Protein AF-A0A8D8FHX6-F1 (afdb_monomer)

Sequence (271 aa):
ILYNNKNNDLIFSTTTKMAMYTNKLVRCSRLGPNFGTVVRGFSADSSRKWFLHPSVKYLCLIGGSVVALAYAKHRHQPRVYALQLRKDEVADKAIKLTARERRFIKFASVEFDGQIYMTPQDFLESVVEQEPRPRLKRKTLSPEEVQKLKDVTPQLKHGSSQLFRSLRDKGIISYTEYLFLLSVLTKPHSGFRIAFNMFDTDGNSRVDKDEFLVIRQLLGGSLKDRDLDEATRKALLRLVSTTAQAKFLLRGYRPEKTPPKSLKAVKEDLK

Organism: Culex pipiens (NCBI:txid7175)

Mean predicted aligned erro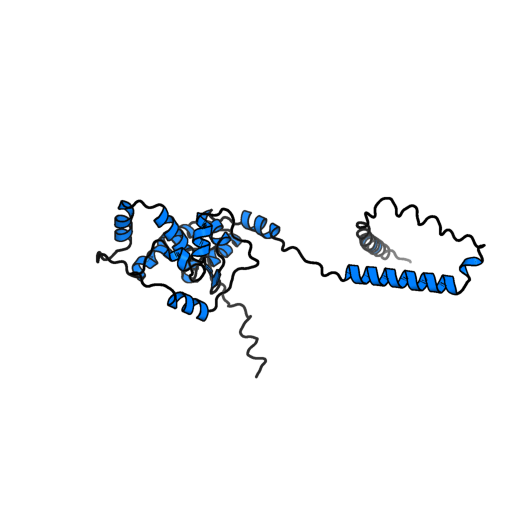r: 17.92 Å

Structure (mmCIF, N/CA/C/O backbone):
data_AF-A0A8D8FHX6-F1
#
_entry.id   AF-A0A8D8FHX6-F1
#
loop_
_atom_site.group_PDB
_atom_site.id
_atom_site.type_symbol
_atom_site.label_atom_id
_atom_site.label_alt_id
_atom_site.label_comp_id
_atom_site.label_asym_id
_atom_site.label_entity_id
_atom_site.label_seq_id
_atom_site.pdbx_PDB_ins_code
_atom_site.Cartn_x
_atom_site.Cartn_y
_atom_site.Cartn_z
_atom_site.occupancy
_atom_site.B_iso_or_equiv
_atom_site.auth_seq_id
_atom_site.auth_comp_id
_atom_site.auth_asym_id
_atom_site.auth_atom_id
_atom_site.pdbx_PDB_model_num
ATOM 1 N N . ILE A 1 1 ? 11.480 12.491 87.287 1.00 31.97 1 ILE A N 1
ATOM 2 C CA . ILE A 1 1 ? 11.080 13.914 87.215 1.00 31.97 1 ILE A CA 1
ATOM 3 C C . ILE A 1 1 ? 11.350 14.366 85.788 1.00 31.97 1 ILE A C 1
ATOM 5 O O . ILE A 1 1 ? 12.513 14.380 85.433 1.00 31.97 1 ILE A O 1
ATOM 9 N N . LEU A 1 2 ? 10.270 14.609 85.024 1.00 31.39 2 LEU A N 1
ATOM 10 C CA . LEU A 1 2 ? 10.105 15.624 83.961 1.00 31.39 2 LEU A CA 1
ATOM 11 C C . LEU A 1 2 ? 11.126 15.650 82.789 1.00 31.39 2 LEU A C 1
ATOM 13 O O . LEU A 1 2 ? 12.317 15.563 83.009 1.00 31.39 2 LEU A O 1
ATOM 17 N N . TYR A 1 3 ? 10.816 15.877 81.512 1.00 28.86 3 TYR A N 1
ATOM 18 C CA . TYR A 1 3 ? 9.607 16.081 80.706 1.00 28.86 3 TYR A CA 1
ATOM 19 C C . TYR A 1 3 ? 10.085 16.118 79.228 1.00 28.86 3 TYR A C 1
ATOM 21 O O . TYR A 1 3 ? 11.220 16.503 78.972 1.00 28.86 3 TYR A O 1
ATOM 29 N N . ASN A 1 4 ? 9.209 15.760 78.282 1.00 35.97 4 ASN A N 1
ATOM 30 C CA . ASN A 1 4 ? 9.099 16.236 76.886 1.00 35.97 4 ASN A CA 1
ATOM 31 C C . ASN A 1 4 ? 10.328 16.728 76.089 1.00 35.97 4 ASN A C 1
ATOM 33 O O . ASN A 1 4 ? 10.841 17.803 76.374 1.00 35.97 4 ASN A O 1
ATOM 37 N N . ASN A 1 5 ? 10.560 16.125 74.907 1.00 42.53 5 ASN A N 1
ATOM 38 C CA . ASN A 1 5 ? 10.563 16.876 73.633 1.00 42.53 5 ASN A CA 1
ATOM 39 C C . ASN A 1 5 ? 10.471 15.945 72.396 1.00 42.53 5 ASN A C 1
ATOM 41 O O . ASN A 1 5 ? 11.484 15.468 71.894 1.00 42.53 5 ASN A O 1
ATOM 45 N N . LYS A 1 6 ? 9.259 15.651 71.901 1.00 47.25 6 LYS A N 1
ATOM 46 C CA . LYS A 1 6 ? 9.044 14.941 70.614 1.00 47.25 6 LYS A CA 1
ATOM 47 C C . LYS A 1 6 ? 7.958 15.566 69.722 1.00 47.25 6 LYS A C 1
ATOM 49 O O . LYS A 1 6 ? 7.553 14.959 68.739 1.00 47.25 6 LYS A O 1
ATOM 54 N N . ASN A 1 7 ? 7.525 16.793 70.023 1.00 45.94 7 ASN A N 1
ATOM 55 C CA . ASN A 1 7 ? 6.456 17.477 69.280 1.00 45.94 7 ASN A CA 1
ATOM 56 C C . ASN A 1 7 ? 6.934 18.644 68.395 1.00 45.94 7 ASN A C 1
ATOM 58 O O . ASN A 1 7 ? 6.106 19.274 67.744 1.00 45.94 7 ASN A O 1
ATOM 62 N N . ASN A 1 8 ? 8.243 18.911 68.305 1.00 47.75 8 ASN A N 1
ATOM 63 C CA . ASN A 1 8 ? 8.757 20.037 67.511 1.00 47.75 8 ASN A CA 1
ATOM 64 C C . ASN A 1 8 ? 9.119 19.694 66.055 1.00 47.75 8 ASN A C 1
ATOM 66 O O . ASN A 1 8 ? 9.209 20.604 65.236 1.00 47.75 8 ASN A O 1
ATOM 70 N N . ASP A 1 9 ? 9.209 18.415 65.681 1.00 46.31 9 ASP A N 1
ATOM 71 C CA . ASP A 1 9 ? 9.574 18.035 64.304 1.00 46.31 9 ASP A CA 1
ATOM 72 C C . ASP A 1 9 ? 8.367 17.879 63.362 1.00 46.31 9 ASP A C 1
ATOM 74 O O . ASP A 1 9 ? 8.524 17.811 62.142 1.00 46.31 9 ASP A O 1
ATOM 78 N N . LEU A 1 10 ? 7.136 17.887 63.893 1.00 47.66 10 LEU A N 1
ATOM 79 C CA . LEU A 1 10 ? 5.917 17.763 63.083 1.00 47.66 10 LEU A CA 1
ATOM 80 C C . LEU A 1 10 ? 5.320 19.110 62.637 1.00 47.66 10 LEU A C 1
ATOM 82 O O . LEU A 1 10 ? 4.464 19.135 61.754 1.00 47.66 10 LEU A O 1
ATOM 86 N N . ILE A 1 11 ? 5.782 20.231 63.204 1.00 47.22 11 ILE A N 1
ATOM 87 C CA . ILE A 1 11 ? 5.264 21.578 62.896 1.00 47.22 11 ILE A CA 1
ATOM 88 C C . ILE A 1 11 ? 6.106 22.282 61.814 1.00 47.22 11 ILE A C 1
ATOM 90 O O . ILE A 1 11 ? 5.621 23.207 61.172 1.00 47.22 11 ILE A O 1
ATOM 94 N N . PHE A 1 12 ? 7.326 21.813 61.519 1.00 42.94 12 PHE A N 1
ATOM 95 C CA . PHE A 1 12 ? 8.192 22.446 60.512 1.00 42.94 12 PHE A CA 1
ATOM 96 C C . PHE A 1 12 ? 8.018 21.896 59.078 1.00 42.94 12 PHE A C 1
ATOM 98 O O . PHE A 1 12 ? 8.444 22.529 58.118 1.00 42.94 12 PHE A O 1
ATOM 105 N N . SER A 1 13 ? 7.360 20.743 58.896 1.00 45.38 13 SER A N 1
ATOM 106 C CA . SER A 1 13 ? 7.214 20.071 57.584 1.00 45.38 13 SER A CA 1
ATOM 107 C C . SER A 1 13 ? 5.917 20.428 56.833 1.00 45.38 13 SER A C 1
ATOM 109 O O . SER A 1 13 ? 5.855 20.382 55.599 1.00 45.38 13 SER A O 1
ATOM 111 N N . THR A 1 14 ? 4.863 20.834 57.545 1.00 42.69 14 THR A N 1
ATOM 112 C CA . THR A 1 14 ? 3.565 21.206 56.951 1.00 42.69 14 THR A CA 1
ATOM 113 C C . THR A 1 14 ? 3.539 22.649 56.438 1.00 42.69 14 THR A C 1
ATOM 115 O O . THR A 1 14 ? 2.893 22.932 55.426 1.00 42.69 14 THR A O 1
ATOM 118 N N . THR A 1 15 ? 4.316 23.550 57.038 1.00 44.47 15 THR A N 1
ATOM 119 C CA . THR A 1 15 ? 4.430 24.961 56.627 1.00 44.47 15 THR A CA 1
ATOM 120 C C . THR A 1 15 ? 5.213 25.140 55.326 1.00 44.47 15 THR A C 1
ATOM 122 O O . THR A 1 15 ? 4.902 26.039 54.545 1.00 44.47 15 THR A O 1
ATOM 125 N N . THR A 1 16 ? 6.161 24.251 55.008 1.00 46.12 16 THR A N 1
ATOM 126 C CA . THR A 1 16 ? 6.925 24.329 53.747 1.00 46.12 16 THR A CA 1
ATOM 127 C C . THR A 1 16 ? 6.140 23.794 52.543 1.00 46.12 16 THR A C 1
ATOM 129 O O . THR A 1 16 ? 6.362 24.239 51.417 1.00 46.12 16 THR A O 1
ATOM 132 N N . LYS A 1 17 ? 5.169 22.889 52.750 1.00 44.09 17 LYS A N 1
ATOM 133 C CA . LYS A 1 17 ? 4.334 22.341 51.661 1.00 44.09 17 LYS A CA 1
ATOM 134 C C . LYS A 1 17 ? 3.143 23.226 51.283 1.00 44.09 17 LYS A C 1
ATOM 136 O O . LYS A 1 17 ? 2.713 23.176 50.133 1.00 44.09 17 LYS A O 1
ATOM 141 N N . MET A 1 18 ? 2.665 24.089 52.182 1.00 40.09 18 MET A N 1
ATOM 142 C CA . MET A 1 18 ? 1.620 25.076 51.857 1.00 40.09 18 MET A CA 1
ATOM 143 C C . MET A 1 18 ? 2.172 26.333 51.158 1.00 40.09 18 MET A C 1
ATOM 145 O O . MET A 1 18 ? 1.429 27.020 50.461 1.00 40.09 18 MET A O 1
ATOM 149 N N . ALA A 1 19 ? 3.480 26.604 51.258 1.00 41.47 19 ALA A N 1
ATOM 150 C CA . ALA A 1 19 ? 4.121 27.770 50.637 1.00 41.47 19 ALA A CA 1
ATOM 151 C C . ALA A 1 19 ? 4.570 27.563 49.170 1.00 41.47 19 ALA A C 1
ATOM 153 O O . ALA A 1 19 ? 4.917 28.531 48.495 1.00 41.47 19 ALA A O 1
ATOM 154 N N . MET A 1 20 ? 4.543 26.334 48.636 1.00 40.09 20 MET A N 1
ATOM 155 C CA . MET A 1 20 ? 4.926 26.063 47.236 1.00 40.09 20 MET A CA 1
ATOM 156 C C . MET A 1 20 ? 3.753 25.967 46.248 1.00 40.09 20 MET A C 1
ATOM 158 O O . MET A 1 20 ? 3.986 25.928 45.040 1.00 40.09 20 MET A O 1
ATOM 162 N N . TYR A 1 21 ? 2.501 26.001 46.715 1.00 38.06 21 TYR A N 1
ATOM 163 C CA . TYR A 1 21 ? 1.318 25.959 45.839 1.00 38.06 21 TYR A CA 1
ATOM 164 C C . TYR A 1 21 ? 0.698 27.326 45.514 1.00 38.06 21 TYR A C 1
ATOM 166 O O . TYR A 1 21 ? -0.295 27.387 44.793 1.00 38.06 21 TYR A O 1
ATOM 174 N N . THR A 1 22 ? 1.294 28.434 45.961 1.00 42.72 22 THR A N 1
ATOM 175 C CA . THR A 1 22 ? 0.751 29.785 45.719 1.00 42.72 22 THR A CA 1
ATOM 176 C C . THR A 1 22 ? 1.549 30.625 44.718 1.00 42.72 22 THR A C 1
ATOM 178 O O . THR A 1 22 ? 1.084 31.687 44.321 1.00 42.72 22 THR A O 1
ATOM 181 N N . ASN A 1 23 ? 2.677 30.137 44.187 1.00 41.97 23 ASN A N 1
ATOM 182 C CA . ASN A 1 23 ? 3.523 30.904 43.253 1.00 41.97 23 ASN A CA 1
ATOM 183 C C . ASN A 1 23 ? 3.448 30.472 41.777 1.00 41.97 23 ASN A C 1
ATOM 185 O O . ASN A 1 23 ? 4.365 30.720 40.995 1.00 41.97 23 ASN A O 1
ATOM 189 N N . LYS A 1 24 ? 2.332 29.866 41.347 1.00 39.84 24 LYS A N 1
ATOM 190 C CA . LYS A 1 24 ? 2.087 29.548 39.923 1.00 39.84 24 LYS A CA 1
ATOM 191 C C . LYS A 1 24 ? 0.779 30.118 39.370 1.00 39.84 24 LYS A C 1
ATOM 193 O O . LYS A 1 24 ? 0.220 29.580 38.420 1.00 39.84 24 LYS A O 1
ATOM 198 N N . LEU A 1 25 ? 0.320 31.233 39.937 1.00 39.94 25 LEU A N 1
ATOM 199 C CA . LEU A 1 25 ? -0.823 32.002 39.433 1.00 39.94 25 LEU A CA 1
ATOM 200 C C . LEU A 1 25 ? -0.524 33.500 39.260 1.00 39.94 25 LEU A C 1
ATOM 202 O O . LEU A 1 25 ? -1.426 34.324 39.288 1.00 39.94 25 LEU A O 1
ATOM 206 N N . VAL A 1 26 ? 0.733 33.861 38.987 1.00 40.69 26 VAL A N 1
ATOM 207 C CA . VAL A 1 26 ? 1.082 35.207 38.499 1.00 40.69 26 VAL A CA 1
ATOM 208 C C . VAL A 1 26 ? 1.931 35.085 37.239 1.00 40.69 26 VAL A C 1
ATOM 210 O O . VAL A 1 26 ? 3.119 35.386 37.200 1.00 40.69 26 VAL A O 1
ATOM 213 N N . ARG A 1 27 ? 1.322 34.564 36.173 1.00 44.19 27 ARG A N 1
ATOM 214 C CA . ARG A 1 27 ? 1.892 34.673 34.825 1.00 44.19 27 ARG A CA 1
ATOM 215 C C . ARG A 1 27 ? 0.811 34.578 33.757 1.00 44.19 27 ARG A C 1
ATOM 217 O O . ARG A 1 27 ? 0.799 33.647 32.967 1.00 44.19 27 ARG A O 1
ATOM 224 N N . CYS A 1 28 ? -0.110 35.538 33.752 1.00 36.34 28 CYS A N 1
ATOM 225 C CA . CYS A 1 28 ? -0.841 35.955 32.550 1.00 36.34 28 CYS A CA 1
ATOM 226 C C . CYS A 1 28 ? -1.625 37.239 32.832 1.00 36.34 28 CYS A C 1
ATOM 228 O O . CYS A 1 28 ? -2.812 37.208 33.123 1.00 36.34 28 CYS A O 1
ATOM 230 N N . SER A 1 29 ? -0.947 38.374 32.699 1.00 39.00 29 SER A N 1
ATOM 231 C CA . SER A 1 29 ? -1.569 39.618 32.248 1.00 39.00 29 SER A CA 1
ATOM 232 C C . SER A 1 29 ? -0.463 40.555 31.769 1.00 39.00 29 SER A C 1
ATOM 234 O O . SER A 1 29 ? -0.097 41.513 32.442 1.00 39.00 29 SER A O 1
ATOM 236 N N . ARG A 1 30 ? 0.086 40.288 30.576 1.00 39.84 30 ARG A N 1
ATOM 237 C CA . ARG A 1 30 ? 0.574 41.391 29.738 1.00 39.84 30 ARG A CA 1
ATOM 238 C C . ARG A 1 30 ? -0.668 42.123 29.227 1.00 39.84 30 ARG A C 1
ATOM 240 O O . ARG A 1 30 ? -1.119 41.896 28.112 1.00 39.84 30 ARG A O 1
ATOM 247 N N . LEU A 1 31 ? -1.261 42.930 30.098 1.00 44.09 31 LEU A N 1
ATOM 248 C CA . LEU A 1 31 ? -2.056 44.074 29.680 1.00 44.09 31 LEU A CA 1
ATOM 249 C C . LEU A 1 31 ? -1.038 45.167 29.342 1.00 44.09 31 LEU A C 1
ATOM 251 O O . LEU A 1 31 ? -0.063 45.346 30.072 1.00 44.09 31 LEU A O 1
ATOM 255 N N . GLY A 1 32 ? -1.208 45.810 28.187 1.00 41.22 32 GLY A N 1
ATOM 256 C CA . GLY A 1 32 ? -0.318 46.867 27.707 1.00 41.22 32 GLY A CA 1
ATOM 257 C C . GLY A 1 32 ? -0.157 48.018 28.713 1.00 41.22 32 GLY A C 1
ATOM 258 O O . GLY A 1 32 ? -0.909 48.101 29.687 1.00 41.22 32 GLY A O 1
ATOM 259 N N . PRO A 1 33 ? 0.800 48.933 28.482 1.00 43.91 33 PRO A N 1
ATOM 260 C CA . PRO A 1 33 ? 1.302 49.875 29.490 1.00 43.91 33 PRO A CA 1
ATOM 261 C C . PRO A 1 33 ? 0.291 50.927 29.993 1.00 43.91 33 PRO A C 1
ATOM 263 O O . PRO A 1 33 ? 0.648 51.767 30.809 1.00 43.91 33 PRO A O 1
ATOM 266 N N . ASN A 1 34 ? -0.981 50.869 29.594 1.00 45.66 34 ASN A N 1
ATOM 267 C CA . ASN A 1 34 ? -1.952 51.935 29.845 1.00 45.66 34 ASN A CA 1
ATOM 268 C C . ASN A 1 34 ? -2.971 51.640 30.960 1.00 45.66 34 ASN A C 1
ATOM 270 O O . ASN A 1 34 ? -3.803 52.493 31.252 1.00 45.66 34 ASN A O 1
ATOM 274 N N . PHE A 1 35 ? -2.900 50.489 31.641 1.00 42.38 35 PHE A N 1
ATOM 275 C CA . PHE A 1 35 ? -3.758 50.228 32.814 1.00 42.38 35 PHE A CA 1
ATOM 276 C C . PHE A 1 35 ? -3.162 50.705 34.150 1.00 42.38 35 PHE A C 1
ATOM 278 O O . PHE A 1 35 ? -3.888 50.811 35.133 1.00 42.38 35 PHE A O 1
ATOM 285 N N . GLY A 1 36 ? -1.874 51.064 34.193 1.00 38.78 36 GLY A N 1
ATOM 286 C CA . GLY A 1 36 ? -1.223 51.602 35.398 1.00 38.78 36 GLY A CA 1
ATOM 287 C C . GLY A 1 36 ? -1.603 53.048 35.743 1.00 38.78 36 GLY A C 1
ATOM 288 O O . GLY A 1 36 ? -1.337 53.497 36.857 1.00 38.78 36 GLY A O 1
ATOM 289 N N . THR A 1 37 ? -2.246 53.770 34.821 1.00 46.22 37 THR A N 1
ATOM 290 C CA . THR A 1 37 ? -2.555 55.203 34.983 1.00 46.22 37 THR A CA 1
ATOM 291 C C . THR A 1 37 ? -3.993 55.460 35.447 1.00 46.22 37 THR A C 1
ATOM 293 O O . THR A 1 37 ? -4.275 56.524 35.985 1.00 46.22 37 THR A O 1
ATOM 296 N N . VAL A 1 38 ? -4.905 54.485 35.335 1.00 49.44 38 VAL A N 1
ATOM 297 C CA . VAL A 1 38 ? -6.337 54.680 35.664 1.00 49.44 38 VAL A CA 1
ATOM 298 C C . VAL A 1 38 ? -6.699 54.242 37.095 1.00 49.44 38 VAL A C 1
ATOM 300 O O . VAL A 1 38 ? -7.763 54.583 37.598 1.00 49.44 38 VAL A O 1
ATOM 303 N N . VAL A 1 39 ? -5.799 53.566 37.819 1.00 47.38 39 VAL A N 1
ATOM 304 C CA . VAL A 1 39 ? -6.055 53.089 39.199 1.00 47.38 39 VAL A CA 1
ATOM 305 C C . VAL A 1 39 ? -5.397 53.912 40.313 1.00 47.38 39 VAL A C 1
ATOM 307 O O . VAL A 1 39 ? -5.541 53.571 41.482 1.00 47.38 39 VAL A O 1
ATOM 310 N N . ARG A 1 40 ? -4.770 55.059 40.011 1.00 46.09 40 ARG A N 1
ATOM 311 C CA . ARG A 1 40 ? -4.321 56.017 41.052 1.00 46.09 40 ARG A CA 1
ATOM 312 C C . ARG A 1 40 ? -5.373 57.056 41.469 1.00 46.09 40 ARG A C 1
ATOM 314 O O . ARG A 1 40 ? -5.040 58.019 42.145 1.00 46.09 40 ARG A O 1
ATOM 321 N N . GLY A 1 41 ? -6.641 56.860 41.106 1.00 47.66 41 GLY A N 1
ATOM 322 C CA . GLY A 1 41 ? -7.748 57.755 41.472 1.00 47.66 41 GLY A CA 1
ATOM 323 C C . GLY A 1 41 ? -8.646 57.274 42.617 1.00 47.66 41 GLY A C 1
ATOM 324 O O . GLY A 1 41 ? -9.622 57.949 42.920 1.00 47.66 41 GLY A 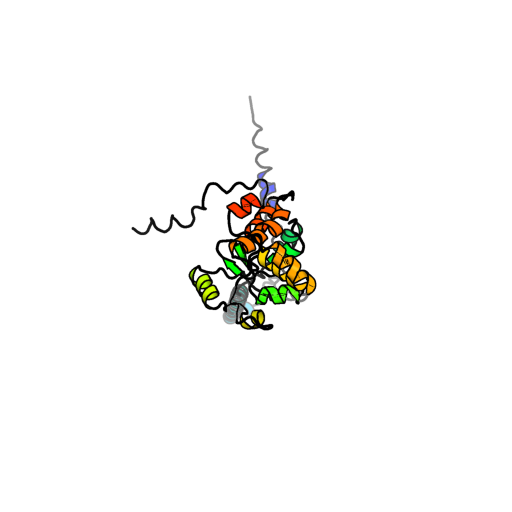O 1
ATOM 325 N N . PHE A 1 42 ? -8.352 56.131 43.244 1.00 45.06 42 PHE A N 1
ATOM 326 C CA . PHE A 1 42 ? -9.150 55.583 44.350 1.00 45.06 42 PHE A CA 1
ATOM 327 C C . PHE A 1 42 ? -8.305 55.423 45.617 1.00 45.06 42 PHE A C 1
ATOM 329 O O . PHE A 1 42 ? -8.250 54.357 46.221 1.00 45.06 42 PHE A O 1
ATOM 336 N N . SER A 1 43 ? -7.630 56.499 46.021 1.00 40.06 43 SER A N 1
ATOM 337 C CA . SER A 1 43 ? -7.339 56.689 47.441 1.00 40.06 43 SER A CA 1
ATOM 338 C C . SER A 1 43 ? -8.597 57.293 48.055 1.00 40.06 43 SER A C 1
ATOM 340 O O . SER A 1 43 ? -9.099 58.300 47.556 1.00 40.06 43 SER A O 1
ATOM 342 N N . ALA A 1 44 ? -9.146 56.636 49.073 1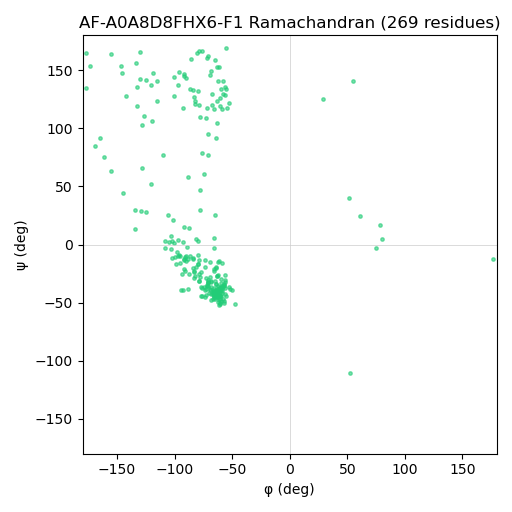.00 51.81 44 ALA A N 1
ATOM 343 C CA . ALA A 1 44 ? -10.305 57.109 49.812 1.00 51.81 44 ALA A CA 1
ATOM 344 C C . ALA A 1 44 ? -9.952 58.419 50.534 1.00 51.81 44 ALA A C 1
ATOM 346 O O . ALA A 1 44 ? -9.432 58.407 51.644 1.00 51.81 44 ALA A O 1
ATOM 347 N N . ASP A 1 45 ? -10.211 59.544 49.872 1.00 42.59 45 ASP A N 1
ATOM 348 C CA . ASP A 1 45 ? -10.274 60.859 50.497 1.00 42.59 45 ASP A CA 1
ATOM 349 C C . ASP A 1 45 ? -11.733 61.127 50.890 1.00 42.59 45 ASP A C 1
ATOM 351 O O . ASP A 1 45 ? -12.644 61.131 50.055 1.00 42.59 45 ASP A O 1
ATOM 355 N N . SER A 1 46 ? -11.968 61.271 52.191 1.00 51.06 46 SER A N 1
ATOM 356 C CA . SER A 1 46 ? -13.271 61.136 52.851 1.00 51.06 46 SER A CA 1
ATOM 357 C C . SER A 1 46 ? -14.202 62.357 52.693 1.00 51.06 46 SER A C 1
ATOM 359 O O . SER A 1 46 ? -15.037 62.602 53.564 1.00 51.06 46 SER A O 1
ATOM 361 N N . SER A 1 47 ? -14.106 63.122 51.596 1.00 51.84 47 SER A N 1
ATOM 362 C CA . SER A 1 47 ? -14.772 64.436 51.487 1.00 51.84 47 SER A CA 1
ATOM 363 C C . SER A 1 47 ? -15.312 64.807 50.094 1.00 51.84 47 SER A C 1
ATOM 365 O O . SER A 1 47 ? -15.187 65.952 49.663 1.00 51.84 47 SER A O 1
ATOM 367 N N . ARG A 1 48 ? -15.984 63.896 49.368 1.00 55.16 48 ARG A N 1
ATOM 368 C CA . ARG A 1 48 ? -16.748 64.263 48.147 1.00 55.16 48 ARG A CA 1
ATOM 369 C C . ARG A 1 48 ? -18.190 63.747 48.173 1.00 55.16 48 ARG A C 1
ATOM 371 O O . ARG A 1 48 ? -18.464 62.588 47.878 1.00 55.16 48 ARG A O 1
ATOM 378 N N . LYS A 1 49 ? -19.136 64.652 48.460 1.00 55.72 49 LYS A N 1
ATOM 379 C CA . LYS A 1 49 ? -20.590 64.397 48.600 1.00 55.72 49 LYS A CA 1
ATOM 380 C C . LYS A 1 49 ? -21.313 63.950 47.310 1.00 55.72 49 LYS A C 1
ATOM 382 O O . LYS A 1 49 ? -22.498 63.644 47.361 1.00 55.72 49 LYS A O 1
ATOM 387 N N . TRP A 1 50 ? -20.632 63.870 46.164 1.00 54.84 50 TRP A N 1
ATOM 388 C CA . TRP A 1 50 ? -21.249 63.527 44.871 1.00 54.84 50 TRP A CA 1
ATOM 389 C C . TRP A 1 50 ? -21.394 62.009 44.624 1.00 54.84 50 TRP A C 1
ATOM 391 O O . TRP A 1 50 ? -22.255 61.589 43.859 1.00 54.84 50 TRP A O 1
ATOM 401 N N . PHE A 1 51 ? -20.632 61.167 45.337 1.00 55.88 51 PHE A N 1
ATOM 402 C CA . PHE A 1 51 ? -20.743 59.695 45.269 1.00 55.88 51 PHE A CA 1
ATOM 403 C C . PHE A 1 51 ? -21.909 59.110 46.087 1.00 55.88 51 PHE A C 1
ATOM 405 O O . PHE A 1 51 ? -22.211 57.920 45.979 1.00 55.88 51 PHE A O 1
ATOM 412 N N . LEU A 1 52 ? -22.579 59.924 46.910 1.00 56.50 52 LEU A N 1
ATOM 413 C CA . LEU A 1 52 ? -23.725 59.482 47.709 1.00 56.50 52 LEU A CA 1
ATOM 414 C C . LEU A 1 52 ? -25.050 59.503 46.937 1.00 56.50 52 LEU A C 1
ATOM 416 O O . LEU A 1 52 ? -26.027 58.935 47.423 1.00 56.50 52 LEU A O 1
ATOM 420 N N . HIS A 1 53 ? -25.093 60.120 45.751 1.00 59.03 53 HIS A N 1
ATOM 421 C CA . HIS A 1 53 ? -26.326 60.216 44.979 1.00 59.03 53 HIS A CA 1
ATOM 422 C C . HIS A 1 53 ? -26.762 58.824 44.484 1.00 59.03 53 HIS A C 1
ATOM 424 O O . HIS A 1 53 ? -25.948 58.117 43.878 1.00 59.03 53 HIS A O 1
ATOM 430 N N . PRO A 1 54 ? -28.030 58.414 44.700 1.00 68.38 54 PRO A N 1
ATOM 431 C CA . PRO A 1 54 ? -28.510 57.080 44.334 1.00 68.38 54 PRO A CA 1
ATOM 432 C C . PRO A 1 54 ? -28.216 56.715 42.873 1.00 68.38 54 PRO A C 1
ATOM 434 O O . PRO A 1 54 ? -27.800 55.597 42.584 1.00 68.38 54 PRO A O 1
ATOM 437 N N . SER A 1 55 ? -28.332 57.685 41.964 1.00 69.81 55 SER A N 1
ATOM 438 C CA . SER A 1 55 ? -28.079 57.534 40.526 1.00 69.81 55 SER A CA 1
ATOM 439 C C . SER A 1 55 ? -26.654 57.084 40.183 1.00 69.81 55 SER A C 1
ATOM 441 O O . SER A 1 55 ? -26.482 56.257 39.290 1.00 69.81 55 SER A O 1
ATOM 443 N N . VAL A 1 56 ? -25.633 57.558 40.905 1.00 73.06 56 VAL A N 1
ATOM 444 C CA . VAL A 1 56 ? -24.226 57.186 40.657 1.00 73.06 56 VAL A CA 1
ATOM 445 C C . VAL A 1 56 ? -23.960 55.744 41.099 1.00 73.06 56 VAL A C 1
ATOM 447 O O . VAL A 1 56 ? -23.234 55.012 40.427 1.00 73.06 56 VAL A O 1
ATOM 450 N N . LYS A 1 57 ? -24.611 55.290 42.179 1.00 73.50 57 LYS A N 1
ATOM 451 C CA . LYS A 1 57 ? -24.536 53.889 42.626 1.00 73.50 57 LYS A CA 1
ATOM 452 C C . LYS A 1 57 ? -25.169 52.946 41.603 1.00 73.50 57 LYS A C 1
ATOM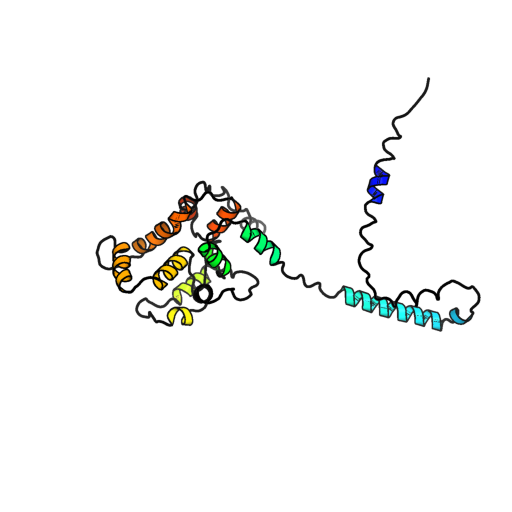 454 O O . LYS A 1 57 ? -24.557 51.938 41.257 1.00 73.50 57 LYS A O 1
ATOM 459 N N . TYR A 1 58 ? -26.344 53.295 41.071 1.00 77.62 58 TYR A N 1
ATOM 460 C CA . TYR A 1 58 ? -26.992 52.507 40.016 1.00 77.62 58 TYR A CA 1
ATOM 461 C C . TYR A 1 58 ? -26.162 52.477 38.727 1.00 77.62 58 TYR A C 1
ATOM 463 O O . TYR A 1 58 ? -26.013 51.411 38.134 1.00 77.62 58 TYR A O 1
ATOM 471 N N . LEU A 1 59 ? -25.547 53.597 38.334 1.00 80.88 59 LEU A N 1
ATOM 472 C CA . LEU A 1 59 ? -24.674 53.654 37.158 1.00 80.88 59 LEU A CA 1
ATOM 473 C C . LEU A 1 59 ? -23.454 52.725 37.296 1.00 80.88 59 LEU A C 1
ATOM 475 O O . LEU A 1 59 ? -23.142 51.980 36.368 1.00 80.88 59 LEU A O 1
ATOM 479 N N . CYS A 1 60 ? -22.803 52.711 38.464 1.00 79.38 60 CYS A N 1
ATOM 480 C CA . CYS A 1 60 ? -21.679 51.808 38.734 1.00 79.38 60 CYS A CA 1
ATOM 481 C C . CYS A 1 60 ? -22.101 50.331 38.761 1.00 79.38 60 CYS A C 1
ATOM 483 O O . CYS A 1 60 ? -21.376 49.483 38.239 1.00 79.38 60 CYS A O 1
ATOM 485 N N . LEU A 1 61 ? -23.272 50.011 39.324 1.00 82.06 61 LEU A N 1
ATOM 486 C CA . LEU A 1 61 ? -23.793 48.639 39.351 1.00 82.06 61 LEU A CA 1
ATOM 487 C C . LEU A 1 61 ? -24.141 48.131 37.945 1.00 82.06 61 LEU A C 1
ATOM 489 O O . LEU A 1 61 ? -23.783 47.007 37.591 1.00 82.06 61 LEU A O 1
ATOM 493 N N . ILE A 1 62 ? -24.778 48.968 37.122 1.00 86.00 62 ILE A N 1
ATOM 494 C CA . ILE A 1 62 ? -25.125 48.622 35.737 1.00 86.00 62 ILE A CA 1
ATOM 495 C C . ILE A 1 62 ? -23.851 48.472 34.897 1.00 86.00 62 ILE A C 1
ATOM 497 O O . ILE A 1 62 ? -23.685 47.461 34.214 1.00 86.00 62 ILE A O 1
ATOM 501 N N . GLY A 1 63 ? -22.912 49.420 35.000 1.00 81.94 63 GLY A N 1
ATOM 502 C CA . GLY A 1 63 ? -21.634 49.360 34.286 1.00 81.94 63 GLY A CA 1
ATOM 503 C C . GLY A 1 63 ? -20.802 48.130 34.662 1.00 81.94 63 GLY A C 1
ATOM 504 O O . GLY A 1 63 ? -20.307 47.424 33.782 1.00 81.94 63 GLY A O 1
ATOM 505 N N . GLY A 1 64 ? -20.712 47.815 35.958 1.00 83.75 64 GLY A N 1
ATOM 506 C CA . GLY A 1 64 ? -20.028 46.616 36.449 1.00 83.75 64 GLY A CA 1
ATOM 507 C C . GLY A 1 64 ? -20.676 45.317 35.960 1.00 83.75 64 GLY A C 1
ATOM 508 O O . GLY A 1 64 ? -19.968 44.398 35.547 1.00 83.75 64 GLY A O 1
ATOM 509 N N . SER A 1 65 ? -22.012 45.258 35.931 1.00 84.19 65 SER A N 1
ATOM 510 C CA . SER A 1 65 ? -22.764 44.090 35.454 1.00 84.19 65 SER A CA 1
ATOM 511 C C . SER A 1 65 ? -22.546 43.829 33.958 1.00 84.19 65 SER A C 1
ATOM 513 O O . SER A 1 65 ? -22.268 42.698 33.556 1.00 84.19 65 SER A O 1
ATOM 515 N N . VAL A 1 66 ? -22.560 44.878 33.127 1.00 89.00 66 VAL A N 1
ATOM 516 C CA . VAL A 1 66 ? -22.301 44.758 31.680 1.00 89.00 66 VAL A CA 1
ATOM 517 C C . VAL A 1 66 ? -20.883 44.249 31.406 1.00 89.00 66 VAL A C 1
ATOM 519 O O . VAL A 1 66 ? -20.699 43.347 30.585 1.00 89.00 66 VAL A O 1
ATOM 522 N N . VAL A 1 67 ? -19.879 44.765 32.121 1.00 88.44 67 VAL A N 1
ATOM 523 C CA . VAL A 1 67 ? -18.483 44.314 31.977 1.00 88.44 67 VAL A CA 1
ATOM 524 C C . VAL A 1 67 ? -18.315 42.865 32.444 1.00 88.44 67 VAL A C 1
ATOM 526 O O . VAL A 1 67 ? -17.640 42.082 31.773 1.00 88.44 67 VAL A O 1
ATOM 529 N N . ALA A 1 68 ? -18.964 42.473 33.543 1.00 86.12 68 ALA A N 1
ATOM 530 C CA . ALA A 1 68 ? -18.933 41.098 34.037 1.00 86.12 68 ALA A CA 1
ATOM 531 C C . ALA A 1 68 ? -19.583 40.114 33.049 1.00 86.12 68 ALA A C 1
ATOM 533 O O . ALA A 1 68 ? -19.019 39.051 32.783 1.00 86.12 68 ALA A O 1
ATOM 534 N N . LEU A 1 69 ? -20.717 40.484 32.444 1.00 87.94 69 LEU A N 1
ATOM 535 C CA . LEU A 1 69 ? -21.383 39.679 31.416 1.00 87.94 69 LEU A CA 1
ATOM 536 C C . LEU A 1 69 ? -20.549 39.579 30.134 1.00 87.94 69 LEU A C 1
ATOM 538 O O . LEU A 1 69 ? -20.433 38.492 29.563 1.00 87.94 69 LEU A O 1
ATOM 542 N N . ALA A 1 70 ? -19.918 40.672 29.702 1.00 86.25 70 ALA A N 1
ATOM 543 C CA . ALA A 1 70 ? -19.006 40.658 28.561 1.00 86.25 70 ALA A CA 1
ATOM 544 C C . ALA A 1 70 ? -17.791 39.753 28.824 1.00 86.25 70 ALA A C 1
ATOM 546 O O . ALA A 1 70 ? -17.413 38.957 27.962 1.00 86.25 70 ALA A O 1
ATOM 547 N N . TYR A 1 71 ? -17.225 39.804 30.034 1.00 87.06 71 TYR A N 1
ATOM 548 C CA . TYR A 1 71 ? -16.114 38.942 30.437 1.00 87.06 71 TYR A CA 1
ATOM 549 C C . TYR A 1 71 ? -16.525 37.465 30.525 1.00 87.06 71 TYR A C 1
ATOM 551 O O . TYR A 1 71 ? -15.804 36.595 30.031 1.00 87.06 71 TYR A O 1
ATOM 559 N N . ALA A 1 72 ? -17.703 37.169 31.083 1.00 85.12 72 ALA A N 1
ATOM 560 C CA . ALA A 1 72 ? -18.252 35.816 31.126 1.00 85.12 72 ALA A CA 1
ATOM 561 C C . ALA A 1 72 ? -18.480 35.267 29.708 1.00 85.12 72 ALA A C 1
ATOM 563 O O . ALA A 1 72 ? -18.007 34.177 29.386 1.00 85.12 72 ALA A O 1
ATOM 564 N N . LYS A 1 73 ? -19.102 36.053 28.819 1.00 84.12 73 LYS A N 1
ATOM 565 C CA . LYS A 1 73 ? -19.321 35.682 27.411 1.00 84.12 73 LYS A CA 1
ATOM 566 C C . LYS A 1 73 ? -18.005 35.472 26.655 1.00 84.12 73 LYS A C 1
ATOM 568 O O . LYS A 1 73 ? -17.916 34.565 25.833 1.00 84.12 73 LYS A O 1
ATOM 573 N N . HIS A 1 74 ? -16.972 36.260 26.958 1.00 79.19 74 HIS A N 1
ATOM 574 C CA . HIS A 1 74 ? -15.648 36.095 26.358 1.00 79.19 74 HIS A CA 1
ATOM 575 C C . HIS A 1 74 ? -14.917 34.842 26.874 1.00 79.19 74 HIS A C 1
ATOM 577 O O . HIS A 1 74 ? -14.262 34.153 26.094 1.00 79.19 74 HIS A O 1
ATOM 583 N N . ARG A 1 75 ? -15.085 34.473 28.153 1.00 76.56 75 ARG A N 1
ATOM 584 C CA . ARG A 1 75 ? -14.581 33.198 28.702 1.00 76.56 75 ARG A CA 1
ATOM 585 C C . ARG A 1 75 ? -15.310 31.967 28.168 1.00 76.56 75 ARG A C 1
ATOM 587 O O . ARG A 1 75 ? -14.707 30.900 28.115 1.00 76.56 75 ARG A O 1
ATOM 594 N N . HIS A 1 76 ? -16.577 32.115 27.788 1.00 67.81 76 HIS A N 1
ATOM 595 C CA . HIS A 1 76 ? -17.385 31.049 27.199 1.00 67.81 76 HIS A CA 1
ATOM 596 C C . HIS A 1 76 ? -17.112 30.809 25.707 1.00 67.81 76 HIS A C 1
ATOM 598 O O . HIS A 1 76 ? -17.756 29.943 25.117 1.00 67.81 76 HIS A O 1
ATOM 604 N N . GLN A 1 77 ? -16.152 31.506 25.084 1.00 59.59 77 GLN A N 1
ATOM 605 C CA . GLN A 1 77 ? -15.694 31.093 23.759 1.00 59.59 77 GLN A CA 1
ATOM 606 C C . GLN A 1 77 ? -15.119 29.666 23.835 1.00 59.59 77 GLN A C 1
ATOM 608 O O . GLN A 1 77 ? -14.243 29.406 24.668 1.00 59.59 77 GLN A O 1
ATOM 613 N N . PRO A 1 78 ? -15.599 28.724 23.000 1.00 60.12 78 PRO A N 1
ATOM 614 C CA . PRO A 1 78 ? -15.113 27.355 23.019 1.00 60.12 78 PRO A CA 1
ATOM 615 C C . PRO A 1 78 ? -13.618 27.357 22.704 1.00 60.12 78 PRO A C 1
ATOM 617 O O . PRO A 1 78 ? -13.188 27.793 21.636 1.00 60.12 78 PRO A O 1
ATOM 620 N N . ARG A 1 79 ? -12.804 26.875 23.649 1.00 59.53 79 ARG A N 1
ATOM 621 C CA . ARG A 1 79 ? -11.381 26.634 23.405 1.00 59.53 79 ARG A CA 1
ATOM 622 C C . ARG A 1 79 ? -11.256 25.566 22.324 1.00 59.53 79 ARG A C 1
ATOM 624 O O . ARG A 1 79 ? -11.453 24.384 22.589 1.00 59.53 79 ARG A O 1
ATOM 631 N N . VAL A 1 80 ? -10.915 25.986 21.112 1.00 61.06 80 VAL A N 1
ATOM 632 C CA . VAL A 1 80 ? -10.522 25.071 20.043 1.00 61.06 80 VAL A CA 1
ATOM 633 C C . VAL A 1 80 ? -9.134 24.547 20.394 1.00 61.06 80 VAL A C 1
ATOM 635 O O . VAL A 1 80 ? -8.147 25.282 20.376 1.00 61.06 80 VAL A O 1
ATOM 638 N N . TYR A 1 81 ? -9.055 23.277 20.776 1.00 62.50 81 TYR A N 1
ATOM 639 C CA . TYR A 1 81 ? -7.775 22.602 20.936 1.00 62.50 81 TYR A CA 1
ATOM 640 C C . TYR A 1 81 ? -7.187 22.369 19.544 1.00 62.50 81 TYR A C 1
ATOM 642 O O . TYR A 1 81 ? -7.772 21.661 18.728 1.00 62.50 81 TYR A O 1
ATOM 650 N N . ALA A 1 82 ? -6.028 22.963 19.262 1.00 56.75 82 ALA A N 1
ATOM 651 C CA . ALA A 1 82 ? -5.250 22.587 18.091 1.00 56.75 82 ALA A CA 1
ATOM 652 C C . ALA A 1 82 ? -4.808 21.122 18.249 1.00 56.75 82 ALA A C 1
ATOM 654 O O . ALA A 1 82 ? -4.183 20.766 19.252 1.00 56.75 82 ALA A O 1
ATOM 655 N N . LEU A 1 83 ? -5.152 20.276 17.274 1.00 60.72 83 LEU A N 1
ATOM 656 C CA . LEU A 1 83 ? -4.713 18.882 17.205 1.00 60.72 83 LEU A CA 1
ATOM 657 C C . LEU A 1 83 ? -3.172 18.844 17.269 1.00 60.72 83 LEU A C 1
ATOM 659 O O . LEU A 1 83 ? -2.494 19.427 16.422 1.00 60.72 83 LEU A O 1
ATOM 663 N N . GLN A 1 84 ? -2.602 18.216 18.300 1.00 55.62 84 GLN A N 1
ATOM 664 C CA . GLN A 1 84 ? -1.153 18.200 18.531 1.00 55.62 84 GLN A CA 1
ATOM 665 C C . GLN A 1 84 ? -0.425 17.228 17.583 1.00 55.62 84 GLN A C 1
ATOM 667 O O . GLN A 1 84 ? 0.006 16.163 18.006 1.00 55.62 84 GLN A O 1
ATOM 672 N N . LEU A 1 85 ? -0.203 17.625 16.327 1.00 57.50 85 LEU A N 1
ATOM 673 C CA . LEU A 1 85 ? 0.600 16.859 15.351 1.00 57.50 85 LEU A CA 1
ATOM 674 C C . LEU A 1 85 ? 2.057 16.626 15.804 1.00 57.50 85 LEU A C 1
ATOM 676 O O . LEU A 1 85 ? 2.666 15.608 15.493 1.00 57.50 85 LEU A O 1
ATOM 680 N N . ARG A 1 86 ? 2.625 17.548 16.594 1.00 52.09 86 ARG A N 1
ATOM 681 C CA . ARG A 1 86 ? 4.052 17.524 16.970 1.00 52.09 86 ARG A CA 1
ATOM 682 C C . ARG A 1 86 ? 4.473 16.350 17.852 1.00 52.09 86 ARG A C 1
ATOM 684 O O . ARG A 1 86 ? 5.660 16.043 17.906 1.00 52.09 86 ARG A O 1
ATOM 691 N N . LYS A 1 87 ? 3.548 15.728 18.589 1.00 49.16 87 LYS A N 1
ATOM 692 C CA . LYS A 1 87 ? 3.899 14.628 19.500 1.00 49.16 87 LYS A CA 1
ATOM 693 C C . LYS A 1 87 ? 4.088 13.309 18.741 1.00 49.16 87 LYS A C 1
ATOM 695 O O . LYS A 1 87 ? 4.962 12.529 19.113 1.00 49.16 87 LYS A O 1
ATOM 700 N N . ASP A 1 88 ? 3.352 13.130 17.646 1.00 55.38 88 ASP A N 1
ATOM 701 C CA . ASP A 1 88 ? 3.445 11.958 16.774 1.00 55.38 88 ASP A CA 1
ATOM 702 C C . ASP A 1 88 ? 4.726 11.995 15.926 1.00 55.38 88 ASP A C 1
ATOM 704 O O . ASP A 1 88 ? 5.434 10.998 15.852 1.00 55.38 88 ASP A O 1
ATOM 708 N N . GLU A 1 89 ? 5.131 13.167 15.418 1.00 54.72 89 GLU A N 1
ATOM 709 C CA . GLU A 1 89 ? 6.382 13.312 14.648 1.00 54.72 89 GLU A CA 1
ATOM 710 C C . GLU A 1 89 ? 7.645 12.924 15.437 1.00 54.72 89 GLU A C 1
ATOM 712 O O . GLU A 1 89 ? 8.624 12.439 14.866 1.00 54.72 89 GLU A O 1
ATOM 717 N N . VAL A 1 90 ? 7.656 13.163 16.753 1.00 50.34 90 VAL A N 1
ATOM 718 C CA . VAL A 1 90 ? 8.783 12.794 17.627 1.00 50.34 90 VAL A CA 1
ATOM 719 C C . VAL A 1 90 ? 8.761 11.296 17.934 1.00 50.34 90 VAL A C 1
ATOM 721 O O . VAL A 1 90 ? 9.821 10.670 17.959 1.00 50.34 90 VAL A O 1
ATOM 724 N N . ALA A 1 91 ? 7.574 10.707 18.103 1.00 52.94 91 ALA A N 1
ATOM 725 C CA . ALA A 1 91 ? 7.421 9.266 18.269 1.00 52.94 91 ALA A CA 1
ATOM 726 C C . ALA A 1 91 ? 7.842 8.518 16.993 1.00 52.94 91 ALA A C 1
ATOM 728 O O . ALA A 1 91 ? 8.643 7.591 17.075 1.00 52.94 91 ALA A O 1
ATOM 729 N N . ASP A 1 92 ? 7.424 8.988 15.816 1.00 57.22 92 ASP A N 1
ATOM 730 C CA . ASP A 1 92 ? 7.746 8.400 14.508 1.00 57.22 92 ASP A CA 1
ATOM 731 C C . ASP A 1 92 ? 9.250 8.418 14.184 1.00 57.22 92 ASP A C 1
ATOM 733 O O . ASP A 1 92 ? 9.750 7.562 13.448 1.00 57.22 92 ASP A O 1
ATOM 737 N N . LYS A 1 93 ? 10.010 9.363 14.757 1.00 55.28 93 LYS A N 1
ATOM 738 C CA . LYS A 1 93 ? 11.476 9.402 14.625 1.00 55.28 93 LYS A CA 1
ATOM 739 C C . LYS A 1 93 ? 12.170 8.286 15.409 1.00 55.28 93 LYS A C 1
ATOM 741 O O . LYS A 1 93 ? 13.190 7.795 14.930 1.00 55.28 93 LYS A O 1
ATOM 746 N N . ALA A 1 94 ? 11.610 7.860 16.543 1.00 59.50 94 ALA A N 1
ATOM 747 C CA . ALA A 1 94 ? 12.169 6.800 17.387 1.00 59.50 94 ALA A CA 1
ATOM 748 C C . ALA A 1 94 ? 11.873 5.380 16.866 1.00 59.50 94 ALA A C 1
ATOM 750 O O . ALA A 1 94 ? 12.539 4.428 17.264 1.00 59.50 94 ALA A O 1
ATOM 751 N N . ILE A 1 95 ? 10.898 5.223 15.966 1.00 70.19 95 ILE A N 1
ATOM 752 C CA . ILE A 1 95 ? 10.525 3.919 15.410 1.00 70.19 95 ILE A CA 1
ATOM 753 C C . ILE A 1 95 ? 11.478 3.560 14.259 1.00 70.19 95 ILE A C 1
ATOM 755 O O . ILE A 1 95 ? 11.557 4.269 13.249 1.00 70.19 95 ILE A O 1
ATOM 759 N N . LYS A 1 96 ? 12.192 2.434 14.365 1.00 80.56 96 LYS A N 1
ATOM 760 C CA . LYS A 1 96 ? 13.152 1.945 13.355 1.00 80.56 96 LYS A CA 1
ATOM 761 C C . LYS A 1 96 ? 12.443 1.362 12.123 1.00 80.56 96 LYS A C 1
ATOM 763 O O . LYS A 1 96 ? 12.594 0.184 11.822 1.00 80.56 96 LYS A O 1
ATOM 768 N N . LEU A 1 97 ? 11.653 2.165 11.414 1.00 83.44 97 LEU A N 1
ATOM 769 C CA . LEU A 1 97 ? 10.970 1.800 10.167 1.00 83.44 97 LEU A CA 1
ATOM 770 C C . LEU A 1 97 ? 11.815 2.152 8.937 1.00 83.44 97 LEU A C 1
ATOM 772 O O . LEU A 1 97 ? 12.470 3.198 8.919 1.00 83.44 97 LEU A O 1
ATOM 776 N N . THR A 1 98 ? 11.739 1.329 7.888 1.00 88.25 98 THR A N 1
ATOM 777 C CA . THR A 1 98 ? 12.333 1.641 6.579 1.00 88.25 98 THR A CA 1
ATOM 778 C C . THR A 1 98 ? 11.646 2.851 5.945 1.00 88.25 98 THR A C 1
ATOM 780 O O . THR A 1 98 ? 10.499 3.172 6.258 1.00 88.25 98 THR A O 1
ATOM 783 N N . ALA A 1 99 ? 12.316 3.522 5.003 1.00 89.50 99 ALA A N 1
ATOM 784 C CA . ALA A 1 99 ? 11.727 4.662 4.296 1.00 89.50 99 ALA A CA 1
ATOM 785 C C . ALA A 1 99 ? 10.395 4.302 3.607 1.00 89.50 99 ALA A C 1
ATOM 787 O O . ALA A 1 99 ? 9.451 5.089 3.641 1.00 89.50 99 ALA A O 1
ATOM 788 N N . ARG A 1 100 ? 10.297 3.087 3.046 1.00 91.31 100 ARG A N 1
ATOM 789 C CA . ARG A 1 100 ? 9.081 2.574 2.396 1.00 91.31 100 ARG A CA 1
ATOM 790 C C . ARG A 1 100 ? 7.963 2.289 3.400 1.00 91.31 100 ARG A C 1
ATOM 792 O O . ARG A 1 100 ? 6.830 2.675 3.141 1.00 91.31 100 ARG A O 1
ATOM 799 N N . GLU A 1 101 ? 8.275 1.705 4.559 1.00 90.44 101 GLU A N 1
ATOM 800 C CA . GLU A 1 101 ? 7.308 1.521 5.658 1.00 90.44 101 GLU A CA 1
ATOM 801 C C . GLU A 1 101 ? 6.758 2.864 6.141 1.00 90.44 101 GLU A C 1
ATOM 803 O O . GLU A 1 101 ? 5.544 3.039 6.238 1.00 90.44 101 GLU A O 1
ATOM 808 N N . ARG A 1 102 ? 7.645 3.835 6.393 1.00 91.19 102 ARG A N 1
ATOM 809 C CA . ARG A 1 102 ? 7.254 5.184 6.825 1.00 91.19 102 ARG A CA 1
ATOM 810 C C . ARG A 1 102 ? 6.374 5.864 5.781 1.00 91.19 102 ARG A C 1
ATOM 812 O O . ARG A 1 102 ? 5.326 6.395 6.136 1.00 91.19 102 ARG A O 1
ATOM 819 N N . ARG A 1 103 ? 6.764 5.818 4.500 1.00 94.62 103 ARG A N 1
ATOM 820 C CA . ARG A 1 103 ? 5.977 6.390 3.393 1.00 94.62 103 ARG A CA 1
ATOM 821 C C . ARG A 1 103 ? 4.602 5.730 3.312 1.00 94.62 103 ARG A C 1
ATOM 823 O O . ARG A 1 103 ? 3.606 6.441 3.224 1.00 94.62 103 ARG A O 1
ATOM 830 N N . PHE A 1 104 ? 4.537 4.403 3.428 1.00 95.06 104 PHE A N 1
ATOM 831 C CA . PHE A 1 104 ? 3.267 3.688 3.411 1.00 95.06 104 PHE A CA 1
ATOM 832 C C . PHE A 1 104 ? 2.358 4.101 4.575 1.00 95.06 104 PHE A C 1
ATOM 834 O O . PHE A 1 104 ? 1.230 4.529 4.353 1.00 95.06 104 PHE A O 1
ATOM 841 N N . ILE A 1 105 ? 2.859 4.060 5.813 1.00 92.75 105 ILE A N 1
ATOM 842 C CA . ILE A 1 105 ? 2.088 4.442 7.010 1.00 92.75 105 ILE A CA 1
ATOM 843 C C . ILE A 1 105 ? 1.595 5.887 6.907 1.00 92.75 105 ILE A C 1
ATOM 845 O O . ILE A 1 105 ? 0.445 6.176 7.253 1.00 92.75 105 ILE A O 1
ATOM 849 N N . LYS A 1 106 ? 2.453 6.784 6.412 1.00 93.25 106 LYS A N 1
ATOM 850 C CA . LYS A 1 106 ? 2.149 8.203 6.240 1.00 93.25 106 LYS A CA 1
ATOM 851 C C . LYS A 1 106 ? 1.001 8.422 5.257 1.00 93.25 106 LYS A C 1
ATOM 853 O O . LYS A 1 106 ? 0.096 9.188 5.569 1.00 93.25 106 LYS A O 1
ATOM 858 N N . PHE A 1 107 ? 0.989 7.738 4.113 1.00 96.12 107 PHE A N 1
ATOM 859 C CA . PHE A 1 107 ? -0.012 7.947 3.057 1.00 96.12 107 PHE A CA 1
ATOM 860 C C . PHE A 1 107 ? -1.261 7.055 3.178 1.00 96.12 107 PHE A C 1
ATOM 862 O O . PHE A 1 107 ? -2.320 7.464 2.721 1.00 96.12 107 PHE A O 1
ATOM 869 N N . ALA A 1 108 ? -1.195 5.910 3.862 1.00 96.06 108 ALA A N 1
ATOM 870 C CA . ALA A 1 108 ? -2.339 5.020 4.076 1.00 96.06 108 ALA A CA 1
ATOM 871 C C . ALA A 1 108 ? -3.492 5.729 4.809 1.00 96.06 108 ALA A C 1
ATOM 873 O O . ALA A 1 108 ? -3.336 6.152 5.968 1.00 96.06 108 ALA A O 1
ATOM 874 N N . SER A 1 109 ? -4.642 5.860 4.141 1.00 95.94 109 SER A N 1
ATOM 875 C CA . SER A 1 109 ? -5.827 6.554 4.662 1.00 95.94 109 SER A CA 1
ATOM 876 C C . SER A 1 109 ? -6.907 5.626 5.224 1.00 95.94 109 SER A C 1
ATOM 878 O O . SER A 1 109 ? -7.814 6.110 5.906 1.00 95.94 109 SER A O 1
ATOM 880 N N . VAL A 1 110 ? -6.797 4.313 5.012 1.00 95.75 110 VAL A N 1
ATOM 881 C CA . VAL A 1 110 ? -7.845 3.335 5.328 1.00 95.75 110 VAL A CA 1
ATOM 882 C C . VAL A 1 110 ? -7.361 2.310 6.357 1.00 95.75 110 VAL A C 1
ATOM 884 O O . VAL A 1 110 ? -6.183 1.963 6.395 1.00 95.75 110 VAL A O 1
ATOM 887 N N . GLU A 1 111 ? -8.265 1.823 7.205 1.00 94.75 111 GLU A N 1
ATOM 888 C CA . GLU A 1 111 ? -8.030 0.727 8.149 1.00 94.75 111 GLU A CA 1
ATOM 889 C C . GLU A 1 111 ? -9.173 -0.294 8.069 1.00 94.75 111 GLU A C 1
ATOM 891 O O . GLU A 1 111 ? -10.346 0.077 8.038 1.00 94.75 111 GLU A O 1
ATOM 896 N N . PHE A 1 112 ? -8.843 -1.581 8.041 1.00 94.06 112 PHE A N 1
ATOM 897 C CA . PHE A 1 112 ? -9.806 -2.678 8.083 1.00 94.06 112 PHE A CA 1
ATOM 898 C C . PHE A 1 112 ? -9.230 -3.810 8.933 1.00 94.06 112 PHE A C 1
ATOM 900 O O . PHE A 1 112 ? -8.092 -4.219 8.719 1.00 94.06 112 PHE A O 1
ATOM 907 N N . ASP A 1 113 ? -10.004 -4.280 9.913 1.00 89.75 113 ASP A N 1
ATOM 908 C CA . ASP A 1 113 ? -9.608 -5.355 10.838 1.00 89.75 113 ASP A CA 1
ATOM 909 C C . ASP A 1 113 ? -8.238 -5.125 11.520 1.00 89.75 113 ASP A C 1
ATOM 911 O O . ASP A 1 113 ? -7.403 -6.015 11.645 1.00 89.75 113 ASP A O 1
ATOM 915 N N . GLY A 1 114 ? -7.955 -3.875 11.911 1.00 85.56 114 GLY A N 1
ATOM 916 C CA . GLY A 1 114 ? -6.695 -3.487 12.562 1.00 85.56 114 GLY A CA 1
ATOM 917 C C . GLY A 1 114 ? -5.474 -3.393 11.636 1.00 85.56 114 GLY A C 1
ATOM 918 O O . GLY A 1 114 ? -4.399 -2.984 12.089 1.00 85.56 114 GLY A O 1
ATOM 919 N N . GLN A 1 115 ? -5.624 -3.717 10.348 1.00 91.25 115 GLN A N 1
ATOM 920 C CA . GLN A 1 115 ? -4.604 -3.513 9.325 1.00 91.25 115 GLN A CA 1
ATOM 921 C C . GLN A 1 115 ? -4.862 -2.216 8.553 1.00 91.25 115 GLN A C 1
ATOM 923 O O . GLN A 1 115 ? -5.993 -1.909 8.173 1.00 91.25 115 GLN A O 1
ATOM 928 N N . ILE A 1 116 ? -3.802 -1.454 8.287 1.00 94.19 116 ILE A N 1
ATOM 929 C CA . ILE A 1 116 ? -3.875 -0.237 7.475 1.00 94.19 116 ILE A CA 1
ATOM 930 C C . ILE A 1 116 ? -3.652 -0.531 5.985 1.00 94.19 116 ILE A C 1
ATOM 932 O O . ILE A 1 116 ? -2.812 -1.350 5.609 1.00 94.19 116 ILE A O 1
ATOM 936 N N . TYR A 1 117 ? -4.386 0.190 5.143 1.00 96.44 117 TYR A N 1
ATOM 937 C CA . TYR A 1 117 ? -4.392 0.066 3.689 1.00 96.44 117 TYR A CA 1
ATOM 938 C C . TYR A 1 117 ? -4.309 1.444 3.024 1.00 96.44 117 TYR A C 1
ATOM 940 O O . TYR A 1 117 ? -4.705 2.467 3.593 1.00 96.44 117 TYR A O 1
ATOM 948 N N . MET A 1 118 ? -3.817 1.457 1.792 1.00 97.69 118 MET A N 1
ATOM 949 C CA . MET A 1 118 ? -3.895 2.596 0.879 1.00 97.69 118 MET A CA 1
ATOM 950 C C . MET A 1 118 ? -5.078 2.451 -0.065 1.00 97.69 118 MET A C 1
ATOM 952 O O . MET A 1 118 ? -5.392 1.340 -0.482 1.00 97.69 1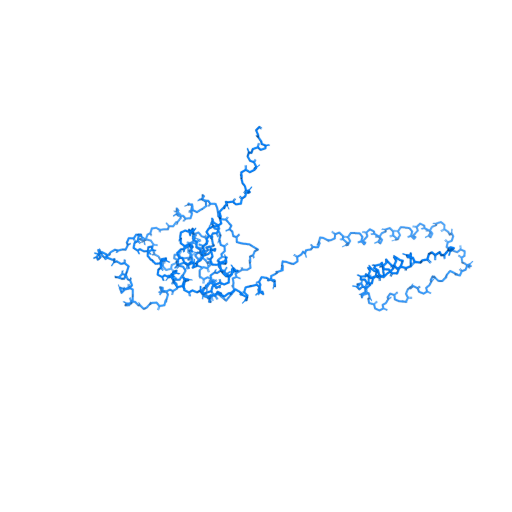18 MET A O 1
ATOM 956 N N . THR A 1 119 ? -5.680 3.558 -0.478 1.00 97.56 119 THR A N 1
ATOM 957 C CA . THR A 1 119 ? -6.511 3.571 -1.688 1.00 97.56 119 THR A CA 1
ATOM 958 C C . THR A 1 119 ? -5.643 3.681 -2.954 1.00 97.56 119 THR A C 1
ATOM 960 O O . THR A 1 119 ? -4.470 4.060 -2.869 1.00 97.56 119 THR A O 1
ATOM 963 N N . PRO A 1 120 ? -6.181 3.397 -4.157 1.00 97.62 120 PRO A N 1
ATOM 964 C CA . PRO A 1 120 ? -5.503 3.727 -5.413 1.00 97.62 120 PRO A CA 1
ATOM 965 C C . PRO A 1 120 ? -5.080 5.200 -5.499 1.00 97.62 120 PRO A C 1
ATOM 967 O O . PRO A 1 120 ? -3.995 5.498 -5.995 1.00 97.62 120 PRO A O 1
ATOM 970 N N . GLN A 1 121 ? -5.897 6.113 -4.966 1.00 97.25 121 GLN A N 1
ATOM 971 C CA . GLN A 1 121 ? -5.558 7.531 -4.866 1.00 97.25 121 GLN A CA 1
ATOM 972 C C . GLN A 1 121 ? -4.368 7.775 -3.921 1.00 97.25 121 GLN A C 1
ATOM 974 O O . GLN A 1 121 ? -3.429 8.471 -4.307 1.00 97.25 121 GLN A O 1
ATOM 979 N N . ASP A 1 122 ? -4.362 7.165 -2.729 1.00 97.81 122 ASP A N 1
ATOM 980 C CA . ASP A 1 122 ? -3.236 7.268 -1.788 1.00 97.81 122 ASP A CA 1
ATOM 981 C C . ASP A 1 122 ? -1.935 6.750 -2.411 1.00 97.81 122 ASP A C 1
ATOM 983 O O . ASP A 1 122 ? -0.872 7.326 -2.185 1.00 97.81 122 ASP A O 1
ATOM 987 N N . PHE A 1 123 ? -2.005 5.672 -3.201 1.00 98.06 123 PHE A N 1
ATOM 988 C CA . PHE A 1 123 ? -0.842 5.136 -3.906 1.00 98.06 123 PHE A CA 1
ATOM 989 C C . PHE A 1 123 ? -0.253 6.162 -4.877 1.00 98.06 123 PHE A C 1
ATOM 991 O O . PHE A 1 123 ? 0.948 6.427 -4.815 1.00 98.06 123 PHE A O 1
ATOM 998 N N . LEU A 1 124 ? -1.086 6.762 -5.736 1.00 97.12 124 LEU A N 1
ATOM 999 C CA . LEU A 1 124 ? -0.643 7.783 -6.691 1.00 97.12 124 LEU A CA 1
ATOM 1000 C C . LEU A 1 124 ? 0.001 8.975 -5.970 1.00 97.12 124 LEU A C 1
ATOM 1002 O O . LEU A 1 124 ? 1.109 9.381 -6.320 1.00 97.12 124 LEU A O 1
ATOM 1006 N N . GLU A 1 125 ? -0.649 9.476 -4.919 1.00 96.94 125 GLU A N 1
ATOM 1007 C CA . GLU A 1 125 ? -0.113 10.557 -4.085 1.00 96.94 125 GLU A CA 1
ATOM 1008 C C . GLU A 1 125 ? 1.204 10.146 -3.416 1.00 96.94 125 GLU A C 1
ATOM 1010 O O . GLU A 1 125 ? 2.151 10.922 -3.394 1.00 96.94 125 GLU A O 1
ATOM 1015 N N . SER A 1 126 ? 1.332 8.906 -2.942 1.00 97.00 126 SER A N 1
ATOM 1016 C CA . SER A 1 126 ? 2.560 8.432 -2.292 1.00 97.00 126 SER A CA 1
ATOM 1017 C C . SER A 1 126 ? 3.773 8.360 -3.222 1.00 97.00 126 SER A C 1
ATOM 1019 O O . SER A 1 126 ? 4.902 8.325 -2.735 1.00 97.00 126 SER A O 1
ATOM 1021 N N . VAL A 1 127 ? 3.555 8.303 -4.537 1.00 95.75 127 VAL A N 1
ATOM 1022 C CA . VAL A 1 127 ? 4.624 8.272 -5.543 1.00 95.75 127 VAL A CA 1
ATOM 1023 C C . VAL A 1 127 ? 4.958 9.684 -6.018 1.00 95.75 127 VAL A C 1
ATOM 1025 O O . VAL A 1 127 ? 6.132 9.994 -6.205 1.00 95.75 127 VAL A O 1
ATOM 1028 N N . VAL A 1 128 ? 3.946 10.536 -6.187 1.00 95.62 128 VAL A N 1
ATOM 1029 C CA . VAL A 1 128 ? 4.095 11.857 -6.816 1.00 95.62 128 VAL A CA 1
ATOM 1030 C C . VAL A 1 128 ? 4.306 12.977 -5.792 1.00 95.62 128 VAL A C 1
ATOM 1032 O O . VAL A 1 128 ? 5.133 13.857 -6.009 1.00 95.62 128 VAL A O 1
ATOM 1035 N N . GLU A 1 129 ? 3.610 12.929 -4.659 1.00 96.19 129 GLU A N 1
ATOM 1036 C CA . GLU A 1 129 ? 3.553 14.013 -3.675 1.00 96.19 129 GLU A CA 1
ATOM 1037 C C . GLU A 1 129 ? 4.469 13.759 -2.478 1.00 96.19 129 GLU A C 1
ATOM 1039 O O . GLU A 1 129 ? 4.601 12.632 -1.999 1.00 96.19 129 GLU A O 1
ATOM 1044 N N . GLN A 1 130 ? 5.082 14.812 -1.931 1.00 92.56 130 GLN A N 1
ATOM 1045 C CA . GLN A 1 130 ? 5.956 14.691 -0.753 1.00 92.56 130 GLN A CA 1
ATOM 1046 C C . GLN A 1 130 ? 5.167 14.471 0.551 1.00 92.56 130 GLN A C 1
ATOM 1048 O O . GLN A 1 130 ? 5.585 13.703 1.427 1.00 92.56 130 GLN A O 1
ATOM 1053 N N . GLU A 1 131 ? 4.008 15.119 0.664 1.00 92.44 131 GLU A N 1
ATOM 1054 C CA . GLU A 1 131 ? 3.137 15.114 1.838 1.00 92.44 131 GLU A CA 1
ATOM 1055 C C . GLU A 1 131 ? 1.719 14.665 1.457 1.00 92.44 131 GLU A C 1
ATOM 1057 O O . GLU A 1 131 ? 1.233 15.030 0.386 1.00 92.44 131 GLU A O 1
ATOM 1062 N N . PRO A 1 132 ? 1.033 13.877 2.305 1.00 92.88 132 PRO A N 1
ATOM 1063 C CA . PRO A 1 132 ? -0.352 13.505 2.060 1.00 92.88 132 PRO A CA 1
ATOM 1064 C C . PRO A 1 132 ? -1.291 14.695 2.282 1.00 92.88 132 PRO A C 1
ATOM 1066 O O . PRO A 1 132 ? -0.992 15.630 3.030 1.00 92.88 132 PRO A O 1
ATOM 1069 N N . ARG A 1 133 ? -2.497 14.608 1.712 1.00 89.38 133 ARG A N 1
ATOM 1070 C CA . ARG A 1 133 ? -3.572 15.569 1.990 1.00 89.38 133 ARG A CA 1
ATOM 1071 C C . ARG A 1 133 ? -3.903 15.615 3.495 1.00 89.38 133 ARG A C 1
ATOM 1073 O O . ARG A 1 133 ? -3.963 14.552 4.130 1.00 89.38 133 ARG A O 1
ATOM 1080 N N . PRO A 1 134 ? -4.172 16.806 4.070 1.00 88.31 134 PRO A N 1
ATOM 1081 C CA . PRO A 1 134 ? -4.579 16.929 5.465 1.00 88.31 134 PRO A CA 1
ATOM 1082 C C . PRO A 1 134 ? -5.825 16.091 5.761 1.00 88.31 134 PRO A C 1
ATOM 1084 O O . PRO A 1 134 ? -6.843 16.198 5.078 1.00 88.31 134 PRO A O 1
ATOM 1087 N N . ARG A 1 135 ? -5.754 15.266 6.806 1.00 86.25 135 ARG A N 1
ATOM 1088 C CA . ARG A 1 135 ? -6.870 14.434 7.272 1.00 86.25 135 ARG A CA 1
ATOM 1089 C C . ARG A 1 135 ? -6.842 14.294 8.784 1.00 86.25 135 ARG A C 1
ATOM 1091 O O . ARG A 1 135 ? -5.777 14.262 9.388 1.00 86.25 135 ARG A O 1
ATOM 1098 N N . LEU A 1 136 ? -8.027 14.188 9.384 1.00 81.31 136 LEU A N 1
ATOM 1099 C CA . LEU A 1 136 ? -8.170 14.090 10.837 1.00 81.31 136 LEU A CA 1
ATOM 1100 C C . LEU A 1 136 ? -7.825 12.690 11.363 1.00 81.31 136 LEU A C 1
ATOM 1102 O O . LEU A 1 136 ? -7.150 12.553 12.377 1.00 81.31 136 LEU A O 1
ATOM 1106 N N . LYS A 1 137 ? -8.315 11.646 10.687 1.00 88.12 137 LYS A N 1
ATOM 1107 C CA . LYS A 1 137 ? -8.111 10.240 11.057 1.00 88.12 137 LYS A CA 1
ATOM 1108 C C . LYS A 1 137 ? -8.233 9.331 9.836 1.00 88.12 137 LYS A C 1
ATOM 1110 O O . LYS A 1 137 ? -8.759 9.753 8.806 1.00 88.12 137 LYS A O 1
ATOM 1115 N N . ARG A 1 138 ? -7.755 8.088 9.960 1.00 92.06 138 ARG A N 1
ATOM 1116 C CA . ARG A 1 138 ? -7.981 7.040 8.952 1.00 92.06 138 ARG A CA 1
ATOM 1117 C C . ARG A 1 138 ? -9.452 6.623 8.942 1.00 92.06 138 ARG A C 1
ATOM 1119 O O . ARG A 1 138 ? -10.100 6.623 9.992 1.00 92.06 138 ARG A O 1
ATOM 1126 N N . LYS A 1 139 ? -9.974 6.284 7.764 1.00 94.50 139 LYS A N 1
ATOM 1127 C CA . LYS A 1 139 ? -11.319 5.725 7.611 1.00 94.50 139 LYS A CA 1
ATOM 1128 C C . LYS A 1 139 ? -11.279 4.242 7.979 1.00 94.50 139 LYS A C 1
ATOM 1130 O O . LYS A 1 139 ? -10.579 3.476 7.327 1.00 94.50 139 LYS A O 1
ATOM 1135 N N . THR A 1 140 ? -12.043 3.840 8.989 1.00 95.44 140 THR A N 1
ATOM 1136 C CA . THR A 1 140 ? -12.255 2.422 9.307 1.00 95.44 140 THR A CA 1
ATOM 1137 C C . THR A 1 140 ? -13.355 1.864 8.409 1.00 95.44 140 THR A C 1
ATOM 1139 O O . THR A 1 140 ? -14.431 2.459 8.352 1.00 95.44 140 THR A O 1
ATOM 1142 N N . LEU A 1 141 ? -13.090 0.763 7.704 1.00 95.12 141 LEU A N 1
ATOM 1143 C CA . LEU A 1 141 ? -14.069 0.111 6.830 1.00 95.12 141 LEU A CA 1
ATOM 1144 C C . LEU A 1 141 ? -14.858 -0.975 7.559 1.00 95.12 141 LEU A C 1
ATOM 1146 O O . LEU A 1 141 ? -14.310 -1.697 8.395 1.00 95.12 141 LEU A O 1
ATOM 1150 N N . SER A 1 142 ? -16.125 -1.135 7.180 1.00 96.25 142 SER A N 1
ATOM 1151 C CA . SER A 1 142 ? -16.916 -2.319 7.525 1.00 96.25 142 SER A CA 1
ATOM 1152 C C . SER A 1 142 ? -16.698 -3.464 6.515 1.00 96.25 142 SER A C 1
ATOM 1154 O O . SER A 1 142 ? -16.300 -3.218 5.372 1.00 96.25 142 SER A O 1
ATOM 1156 N N . PRO A 1 143 ? -16.993 -4.727 6.882 1.00 95.25 143 PRO A N 1
ATOM 1157 C CA . PRO A 1 143 ? -16.918 -5.855 5.947 1.00 95.25 143 PRO A CA 1
ATOM 1158 C C . PRO A 1 143 ? -17.797 -5.677 4.699 1.00 95.25 143 PRO A C 1
ATOM 1160 O O . PRO A 1 143 ? -17.397 -6.054 3.600 1.00 95.25 143 PRO A O 1
ATOM 1163 N N . GLU A 1 144 ? -18.968 -5.053 4.850 1.00 96.38 144 GLU A N 1
ATOM 1164 C CA . GLU A 1 144 ? -19.871 -4.747 3.735 1.00 96.38 144 GLU A CA 1
ATOM 1165 C C . GLU A 1 144 ? -19.272 -3.714 2.778 1.00 96.38 144 GLU A C 1
ATOM 1167 O O . GLU A 1 144 ? -19.400 -3.843 1.561 1.00 96.38 144 GLU A O 1
ATOM 1172 N N . GLU A 1 145 ? -18.595 -2.690 3.305 1.00 95.50 145 GLU A N 1
ATOM 1173 C CA . GLU A 1 145 ? -17.885 -1.721 2.470 1.00 95.50 145 GLU A CA 1
ATOM 1174 C C . GLU A 1 145 ? -16.763 -2.400 1.686 1.00 95.50 145 GLU A C 1
ATOM 1176 O O . GLU A 1 145 ? -16.631 -2.153 0.491 1.00 95.50 145 GLU A O 1
ATOM 1181 N N . VAL A 1 146 ? -16.002 -3.299 2.318 1.00 95.31 146 VAL A N 1
ATOM 1182 C CA . VAL A 1 146 ? -14.959 -4.077 1.629 1.00 95.31 146 VAL A CA 1
ATOM 1183 C C . VAL A 1 146 ? -15.553 -4.947 0.520 1.00 95.31 146 VAL A C 1
ATOM 1185 O O . VAL A 1 146 ? -14.957 -5.043 -0.553 1.00 95.31 146 VAL A O 1
ATOM 1188 N N . GLN A 1 147 ? -16.729 -5.544 0.730 1.00 95.38 147 GLN A N 1
ATOM 1189 C CA . GLN A 1 147 ? -17.405 -6.297 -0.326 1.00 95.38 147 GLN A CA 1
ATOM 1190 C C . GLN A 1 147 ? -17.785 -5.392 -1.504 1.00 95.38 147 GLN A C 1
ATOM 1192 O O . GLN A 1 147 ? -17.445 -5.708 -2.640 1.00 95.38 147 GLN A O 1
ATOM 1197 N N . LYS A 1 148 ? -18.350 -4.208 -1.240 1.00 95.62 148 LYS A N 1
ATOM 1198 C CA . LYS A 1 148 ? -18.647 -3.221 -2.294 1.00 95.62 148 LYS A CA 1
ATOM 1199 C C . LYS A 1 148 ? -17.397 -2.798 -3.072 1.00 95.62 148 LYS A C 1
ATOM 1201 O O . LYS A 1 148 ? -17.475 -2.574 -4.276 1.00 95.62 148 LYS A O 1
ATOM 1206 N N . LEU A 1 149 ? -16.238 -2.691 -2.413 1.00 95.06 149 LEU A N 1
ATOM 1207 C CA . LEU A 1 149 ? -14.971 -2.403 -3.097 1.00 95.06 149 LEU A CA 1
ATOM 1208 C C . LEU A 1 149 ? -14.579 -3.523 -4.070 1.00 95.06 149 LEU A C 1
ATOM 1210 O O . LEU A 1 149 ? -14.110 -3.236 -5.173 1.00 95.06 149 LEU A O 1
ATOM 1214 N N . LYS A 1 150 ? -14.799 -4.787 -3.692 1.00 92.69 150 LYS A N 1
ATOM 1215 C CA . LYS A 1 150 ? -14.584 -5.928 -4.594 1.00 92.69 150 LYS A CA 1
ATOM 1216 C C . LYS A 1 150 ? -15.539 -5.883 -5.780 1.00 92.69 150 LYS A C 1
ATOM 1218 O O . LYS A 1 150 ? -15.085 -6.056 -6.904 1.00 92.69 150 LYS A O 1
ATOM 1223 N N . ASP A 1 151 ? -16.812 -5.583 -5.544 1.00 93.50 151 ASP A N 1
ATOM 1224 C CA . ASP A 1 151 ? -17.834 -5.556 -6.598 1.00 93.50 151 ASP A CA 1
ATOM 1225 C C . ASP A 1 151 ? -17.566 -4.453 -7.643 1.00 93.50 151 ASP A C 1
ATOM 1227 O O . ASP A 1 151 ? -17.870 -4.613 -8.822 1.00 93.50 151 ASP A O 1
ATOM 1231 N N . VAL A 1 152 ? -16.952 -3.339 -7.228 1.00 93.62 152 VAL A N 1
ATOM 1232 C CA . VAL A 1 152 ? -16.548 -2.236 -8.121 1.00 93.62 152 VAL A CA 1
ATOM 1233 C C . VAL A 1 152 ? -15.241 -2.531 -8.873 1.00 93.62 152 VAL A C 1
ATOM 1235 O O . VAL A 1 152 ? -14.937 -1.860 -9.862 1.00 93.62 152 VAL A O 1
ATOM 1238 N N . THR A 1 153 ? -14.452 -3.514 -8.431 1.00 93.94 153 THR A N 1
ATOM 1239 C CA . THR A 1 153 ? -13.147 -3.806 -9.035 1.00 93.94 153 THR A CA 1
ATOM 1240 C C . THR A 1 153 ? -13.337 -4.358 -10.455 1.00 93.94 153 THR A C 1
ATOM 1242 O O . THR A 1 153 ? -13.979 -5.395 -10.630 1.00 93.94 153 THR A O 1
ATOM 1245 N N . PRO A 1 154 ? -12.791 -3.701 -11.496 1.00 92.31 154 PRO A N 1
ATOM 1246 C CA . PRO A 1 154 ? -12.979 -4.141 -12.871 1.00 92.31 154 PRO A CA 1
ATOM 1247 C C . PRO A 1 154 ? -12.262 -5.468 -13.137 1.00 92.31 154 PRO A C 1
ATOM 1249 O O . PRO A 1 154 ? -11.202 -5.751 -12.580 1.00 92.31 154 PRO A O 1
ATOM 1252 N N . GLN A 1 155 ? -12.822 -6.271 -14.045 1.00 90.94 155 GLN A N 1
ATOM 1253 C CA . GLN A 1 155 ? -12.182 -7.509 -14.500 1.00 90.94 155 GLN A CA 1
ATOM 1254 C C . GLN A 1 155 ? -10.858 -7.209 -15.219 1.00 90.94 155 GLN A C 1
ATOM 1256 O O . GLN A 1 155 ? -10.721 -6.173 -15.869 1.00 90.94 155 GLN A O 1
ATOM 1261 N N . LEU A 1 156 ? -9.922 -8.165 -15.191 1.00 87.81 156 LEU A N 1
ATOM 1262 C CA . LEU A 1 156 ? -8.576 -8.037 -15.771 1.00 87.81 156 LEU A CA 1
ATOM 1263 C C . LEU A 1 156 ? -8.571 -7.532 -17.227 1.00 87.81 156 LEU A C 1
ATOM 1265 O O . LEU A 1 156 ? -7.755 -6.690 -17.592 1.00 87.81 156 LEU A O 1
ATOM 1269 N N . LYS A 1 157 ? -9.527 -7.989 -18.046 1.00 88.31 157 LYS A N 1
ATOM 1270 C CA . LYS A 1 157 ? -9.680 -7.592 -19.458 1.00 88.31 157 LYS A CA 1
ATOM 1271 C C . LYS A 1 157 ? -9.977 -6.099 -19.674 1.00 88.31 157 LYS A C 1
ATOM 1273 O O . LYS A 1 157 ? -9.852 -5.614 -20.790 1.00 88.31 157 LYS A O 1
ATOM 1278 N N . HIS A 1 158 ? -10.372 -5.377 -18.623 1.00 87.50 158 HIS A N 1
ATOM 1279 C CA . HIS A 1 158 ? -10.667 -3.941 -18.645 1.00 87.50 158 HIS A CA 1
ATOM 1280 C C . HIS A 1 158 ? -9.521 -3.090 -18.070 1.00 87.50 158 HIS A C 1
ATOM 1282 O O . HIS A 1 158 ? -9.737 -1.953 -17.647 1.00 87.50 158 HIS A O 1
ATOM 1288 N N . GLY A 1 159 ? -8.299 -3.632 -18.037 1.00 88.12 159 GLY A N 1
ATOM 1289 C CA . GLY A 1 159 ? -7.102 -2.880 -17.675 1.00 88.12 159 GLY A CA 1
ATOM 1290 C C . GLY A 1 159 ? -6.912 -1.644 -18.562 1.00 88.12 159 GLY A C 1
ATOM 1291 O O . GLY A 1 159 ? -7.064 -1.700 -19.779 1.00 88.12 159 GLY A O 1
ATOM 1292 N N . SER A 1 160 ? -6.583 -0.512 -17.944 1.00 92.94 160 SER A N 1
ATOM 1293 C CA . SER A 1 160 ? -6.362 0.766 -18.627 1.00 92.94 160 SER A CA 1
ATOM 1294 C C . SER A 1 160 ? -5.284 1.572 -17.907 1.00 92.94 160 SER A C 1
ATOM 1296 O O . SER A 1 160 ? -5.128 1.466 -16.689 1.00 92.94 160 SER A O 1
ATOM 1298 N N . SER A 1 161 ? -4.587 2.450 -18.634 1.00 92.81 161 SER A N 1
ATOM 1299 C CA . SER A 1 161 ? -3.641 3.421 -18.059 1.00 92.81 161 SER A CA 1
ATOM 1300 C C . SER A 1 161 ? -4.301 4.408 -17.082 1.00 92.81 161 SER A C 1
ATOM 1302 O O . SER A 1 161 ? -3.610 5.088 -16.319 1.00 92.81 161 SER A O 1
ATOM 1304 N N . GLN A 1 162 ? -5.637 4.478 -17.079 1.00 94.00 162 GLN A N 1
ATOM 1305 C CA . GLN A 1 162 ? -6.434 5.310 -16.176 1.00 94.00 162 GLN A CA 1
ATOM 1306 C C . GLN A 1 162 ? -7.036 4.545 -14.991 1.00 94.00 162 GLN A C 1
ATOM 1308 O O . GLN A 1 162 ? -7.701 5.168 -14.167 1.00 94.00 162 GLN A O 1
ATOM 1313 N N . LEU A 1 163 ? -6.778 3.237 -14.857 1.00 94.88 163 LEU A N 1
ATOM 1314 C CA . LEU A 1 163 ? -7.410 2.362 -13.858 1.00 94.88 163 LEU A CA 1
ATOM 1315 C C . LEU A 1 163 ? -7.409 2.962 -12.440 1.00 94.88 163 LEU A C 1
ATOM 1317 O O . LEU A 1 163 ? -8.456 3.080 -11.801 1.00 94.88 163 LEU A O 1
ATOM 1321 N N . PHE A 1 164 ? -6.247 3.404 -11.956 1.00 95.81 164 PHE A N 1
ATOM 1322 C CA . PHE A 1 164 ? -6.124 3.936 -10.594 1.00 95.81 164 PHE A CA 1
ATOM 1323 C C . PHE A 1 164 ? -6.807 5.306 -10.455 1.00 95.81 164 PHE A C 1
ATOM 1325 O O . PHE A 1 164 ? -7.422 5.583 -9.426 1.00 95.81 164 PHE A O 1
ATOM 1332 N N . ARG A 1 165 ? -6.795 6.129 -11.515 1.00 95.88 165 ARG A N 1
ATOM 1333 C CA . ARG A 1 165 ? -7.490 7.429 -11.546 1.00 95.88 165 ARG A CA 1
ATOM 1334 C C . ARG A 1 165 ? -9.012 7.280 -11.614 1.00 95.88 165 ARG A C 1
ATOM 1336 O O . ARG A 1 165 ? -9.723 8.133 -11.087 1.00 95.88 165 ARG A O 1
ATOM 1343 N N . SER A 1 166 ? -9.518 6.211 -12.235 1.00 94.88 166 SER A N 1
ATOM 1344 C CA . SER A 1 166 ? -10.951 5.899 -12.258 1.00 94.88 166 SER A CA 1
ATOM 1345 C C . SER A 1 166 ? -11.449 5.322 -10.934 1.00 94.88 166 SER A C 1
ATOM 1347 O O . SER A 1 166 ? -12.548 5.664 -10.501 1.00 94.88 166 SER A O 1
ATOM 1349 N N . LEU A 1 167 ? -10.643 4.486 -10.268 1.00 95.00 167 LEU A N 1
ATOM 1350 C CA . LEU A 1 167 ? -11.017 3.884 -8.986 1.00 95.00 167 LEU A CA 1
ATOM 1351 C C . LEU A 1 167 ? -10.985 4.903 -7.841 1.00 95.00 167 LEU A C 1
ATOM 1353 O O . LEU A 1 167 ? -11.877 4.883 -6.993 1.00 95.00 167 LEU A O 1
ATOM 1357 N N . ARG A 1 168 ? -10.010 5.823 -7.829 1.00 95.38 168 ARG A N 1
ATOM 1358 C CA . ARG A 1 168 ? -9.815 6.818 -6.759 1.00 95.38 168 ARG A CA 1
ATOM 1359 C C . ARG A 1 168 ? -9.756 6.155 -5.377 1.00 95.38 168 ARG A C 1
ATOM 1361 O O . ARG A 1 168 ? -8.814 5.425 -5.091 1.00 95.38 168 ARG A O 1
ATOM 1368 N N . ASP A 1 169 ? -10.777 6.372 -4.550 1.00 95.38 169 ASP A N 1
ATOM 1369 C CA . ASP A 1 169 ? -10.898 5.823 -3.199 1.00 95.38 169 ASP A CA 1
ATOM 1370 C C . ASP A 1 169 ? -11.600 4.449 -3.167 1.00 95.38 169 ASP A C 1
ATOM 1372 O O . ASP A 1 169 ? -11.744 3.842 -2.107 1.00 95.38 169 ASP A O 1
ATOM 1376 N N . LYS A 1 170 ? -12.052 3.939 -4.321 1.00 95.62 170 LYS A N 1
ATOM 1377 C CA . LYS A 1 170 ? -12.782 2.669 -4.458 1.00 95.62 170 LYS A CA 1
ATOM 1378 C C . LYS A 1 170 ? -11.830 1.487 -4.657 1.00 95.62 170 LYS A C 1
ATOM 1380 O O . LYS A 1 170 ? -11.899 0.774 -5.652 1.00 95.62 170 LYS A O 1
ATOM 1385 N N . GLY A 1 171 ? -10.929 1.290 -3.705 1.00 96.19 171 GLY A N 1
ATOM 1386 C CA . GLY A 1 171 ? -10.031 0.142 -3.664 1.00 96.19 171 GLY A CA 1
ATOM 1387 C C . GLY A 1 171 ? -9.166 0.166 -2.413 1.00 96.19 171 GLY A C 1
ATOM 1388 O O . GLY A 1 171 ? -9.059 1.199 -1.753 1.00 96.19 171 GLY A O 1
ATOM 1389 N N . ILE A 1 172 ? -8.545 -0.967 -2.101 1.00 96.56 172 ILE A N 1
ATOM 1390 C CA . ILE A 1 172 ? -7.577 -1.092 -1.010 1.00 96.56 172 ILE A CA 1
ATOM 1391 C C . ILE A 1 172 ? -6.312 -1.786 -1.510 1.00 96.56 172 ILE A C 1
ATOM 1393 O O . ILE A 1 172 ? -6.376 -2.691 -2.336 1.00 96.56 172 ILE A O 1
ATOM 1397 N N . ILE A 1 173 ? -5.170 -1.331 -1.007 1.00 96.56 173 ILE A N 1
ATOM 1398 C CA . ILE A 1 173 ? -3.827 -1.788 -1.354 1.00 96.56 173 ILE A CA 1
ATOM 1399 C C . ILE A 1 173 ? -3.076 -2.012 -0.040 1.00 96.56 173 ILE A C 1
ATOM 1401 O O . ILE A 1 173 ? -2.907 -1.095 0.771 1.00 96.56 173 ILE A O 1
ATOM 1405 N N . SER A 1 174 ? -2.647 -3.247 0.189 1.00 94.44 174 SER A N 1
ATOM 1406 C CA . SER A 1 174 ? -1.833 -3.648 1.338 1.00 94.44 174 SER A CA 1
ATOM 1407 C C . SER A 1 174 ? -0.369 -3.223 1.176 1.00 94.44 174 SER A C 1
ATOM 1409 O O . SER A 1 174 ? 0.088 -2.887 0.084 1.00 94.44 174 SER A O 1
ATOM 1411 N N . TYR A 1 175 ? 0.413 -3.280 2.257 1.00 92.94 175 TYR A N 1
ATOM 1412 C CA . TYR A 1 175 ? 1.832 -2.911 2.201 1.00 92.94 175 TYR A CA 1
ATOM 1413 C C . TYR A 1 175 ? 2.646 -3.789 1.232 1.00 92.94 175 TYR A C 1
ATOM 1415 O O . TYR A 1 175 ? 3.524 -3.294 0.527 1.00 92.94 175 TYR A O 1
ATOM 1423 N N . THR A 1 176 ? 2.342 -5.087 1.140 1.00 90.81 176 THR A N 1
ATOM 1424 C CA . THR A 1 176 ? 3.040 -5.982 0.201 1.00 90.81 176 THR A CA 1
ATOM 1425 C C . THR A 1 176 ? 2.687 -5.662 -1.250 1.00 90.81 176 THR A C 1
ATOM 1427 O O . THR A 1 176 ? 3.567 -5.669 -2.107 1.00 90.81 176 THR A O 1
ATOM 1430 N N . GLU A 1 177 ? 1.426 -5.314 -1.523 1.00 93.25 177 GLU A N 1
ATOM 1431 C CA . GLU A 1 177 ? 0.985 -4.859 -2.849 1.00 93.25 177 GLU A CA 1
ATOM 1432 C C . GLU A 1 177 ? 1.583 -3.491 -3.203 1.00 93.25 177 GLU A C 1
ATOM 1434 O O . GLU A 1 177 ? 1.994 -3.283 -4.339 1.00 93.25 177 GLU A O 1
ATOM 1439 N N . TYR A 1 178 ? 1.728 -2.582 -2.236 1.00 95.31 178 TYR A N 1
ATOM 1440 C CA . TYR A 1 178 ? 2.434 -1.311 -2.426 1.00 95.31 178 TYR A CA 1
ATOM 1441 C C . TYR A 1 178 ? 3.873 -1.525 -2.911 1.00 95.31 178 TYR A C 1
ATOM 1443 O O . TYR A 1 178 ? 4.293 -0.946 -3.914 1.00 95.31 178 TYR A O 1
ATOM 1451 N N . LEU A 1 179 ? 4.625 -2.393 -2.232 1.00 92.81 179 LEU A N 1
ATOM 1452 C CA . LEU A 1 179 ? 5.991 -2.735 -2.625 1.00 92.81 179 LEU A CA 1
ATOM 1453 C C . LEU A 1 179 ? 6.047 -3.410 -4.005 1.00 92.81 179 LEU A C 1
ATOM 1455 O O . LEU A 1 179 ? 6.952 -3.117 -4.790 1.00 92.81 179 LEU A O 1
ATOM 1459 N N . PHE A 1 180 ? 5.076 -4.272 -4.315 1.00 92.56 180 PHE A N 1
ATOM 1460 C CA . PHE A 1 180 ? 4.942 -4.880 -5.637 1.00 92.56 180 PHE A CA 1
ATOM 1461 C C . PHE A 1 180 ? 4.724 -3.826 -6.724 1.00 92.56 180 PHE A C 1
ATOM 1463 O O . PHE A 1 180 ? 5.479 -3.794 -7.694 1.00 92.56 180 PHE A O 1
ATOM 1470 N N . LEU A 1 181 ? 3.763 -2.920 -6.539 1.00 95.25 181 LEU A N 1
ATOM 1471 C CA . LEU A 1 181 ? 3.464 -1.852 -7.492 1.00 95.25 181 LEU A CA 1
ATOM 1472 C C . LEU A 1 181 ? 4.665 -0.922 -7.698 1.00 95.25 181 LEU A C 1
ATOM 1474 O O . LEU A 1 181 ? 4.989 -0.596 -8.837 1.00 95.25 181 LEU A O 1
ATOM 1478 N N . LEU A 1 182 ? 5.392 -0.563 -6.633 1.00 94.56 182 LEU A N 1
ATOM 1479 C CA . LEU A 1 182 ? 6.653 0.175 -6.767 1.00 94.56 182 LEU A CA 1
ATOM 1480 C C . LEU A 1 182 ? 7.680 -0.580 -7.620 1.00 94.56 182 LEU A C 1
ATOM 1482 O O . LEU A 1 182 ? 8.378 0.036 -8.421 1.00 94.56 182 LEU A O 1
ATOM 1486 N N . SER A 1 183 ? 7.776 -1.903 -7.463 1.00 92.19 183 SER A N 1
ATOM 1487 C CA . SER A 1 183 ? 8.688 -2.723 -8.268 1.00 92.19 183 SER A CA 1
ATOM 1488 C C . SER A 1 183 ? 8.262 -2.807 -9.735 1.00 92.19 183 SER A C 1
ATOM 1490 O O . SER A 1 183 ? 9.117 -2.882 -10.609 1.00 92.19 183 SER A O 1
ATOM 1492 N N . VAL A 1 184 ? 6.956 -2.763 -10.018 1.00 93.38 184 VAL A N 1
ATOM 1493 C CA . VAL A 1 184 ? 6.431 -2.711 -11.388 1.00 93.38 184 VAL A CA 1
ATOM 1494 C C . VAL A 1 184 ? 6.824 -1.392 -12.051 1.00 93.38 184 VAL A C 1
ATOM 1496 O O . VAL A 1 184 ? 7.260 -1.407 -13.197 1.00 93.38 184 VAL A O 1
ATOM 1499 N N . LEU A 1 185 ? 6.750 -0.269 -11.326 1.00 93.25 185 LEU A N 1
ATOM 1500 C CA . LEU A 1 185 ? 7.113 1.053 -11.854 1.00 93.25 185 LEU A CA 1
ATOM 1501 C C . LEU A 1 185 ? 8.594 1.175 -12.247 1.00 93.25 185 LEU A C 1
ATOM 1503 O O . LEU A 1 185 ? 8.924 1.985 -13.108 1.00 93.25 185 LEU A O 1
ATOM 1507 N N . THR A 1 186 ? 9.485 0.402 -11.623 1.00 92.38 186 THR A N 1
ATOM 1508 C CA . THR A 1 186 ? 10.937 0.479 -11.860 1.00 92.38 186 THR A CA 1
ATOM 1509 C C . THR A 1 186 ? 11.482 -0.645 -12.742 1.00 92.38 186 THR A C 1
ATOM 1511 O O . THR A 1 186 ? 12.670 -0.642 -13.068 1.00 92.38 186 THR A O 1
ATOM 1514 N N . LYS A 1 187 ? 10.648 -1.613 -13.144 1.00 93.19 187 LYS A N 1
ATOM 1515 C CA . LYS A 1 187 ? 11.071 -2.739 -13.987 1.00 93.19 187 LYS A CA 1
ATOM 1516 C C . LYS A 1 187 ? 11.064 -2.362 -15.476 1.00 93.19 187 LYS A C 1
ATOM 1518 O O . LYS A 1 187 ? 10.066 -1.836 -15.965 1.00 93.19 187 LYS A O 1
ATOM 1523 N N . PRO A 1 188 ? 12.136 -2.680 -16.230 1.00 94.31 188 PRO A N 1
ATOM 1524 C CA . PRO A 1 188 ? 12.136 -2.525 -17.680 1.00 94.31 188 PRO A CA 1
ATOM 1525 C C . PRO A 1 188 ? 11.228 -3.570 -18.340 1.00 94.31 188 PRO A C 1
ATOM 1527 O O . PRO A 1 188 ? 10.941 -4.616 -17.754 1.00 94.31 188 PRO A O 1
ATOM 1530 N N . HIS A 1 189 ? 10.847 -3.332 -19.599 1.00 91.38 189 HIS A N 1
ATOM 1531 C CA . HIS A 1 189 ? 9.907 -4.198 -20.317 1.00 91.38 189 HIS A CA 1
ATOM 1532 C C . HIS A 1 189 ? 10.362 -5.671 -20.385 1.00 91.38 189 HIS A C 1
ATOM 1534 O O . HIS A 1 189 ? 9.586 -6.583 -20.108 1.00 91.38 189 HIS A O 1
ATOM 1540 N N . SER A 1 190 ? 11.649 -5.910 -20.655 1.00 91.25 190 SER A N 1
ATOM 1541 C CA . SER A 1 190 ? 12.248 -7.254 -20.672 1.00 91.25 190 SER A CA 1
ATOM 1542 C C . SER A 1 190 ? 12.210 -7.959 -19.310 1.00 91.25 190 SER A C 1
ATOM 1544 O O . SER A 1 190 ? 12.147 -9.187 -19.247 1.00 91.25 190 SER A O 1
ATOM 1546 N N . GLY A 1 191 ? 12.200 -7.193 -18.215 1.00 91.94 191 GLY A N 1
ATOM 1547 C CA . GLY A 1 191 ? 12.156 -7.708 -16.849 1.00 91.94 191 GLY A CA 1
ATOM 1548 C C . GLY A 1 191 ? 10.793 -8.269 -16.445 1.00 91.94 191 GLY A C 1
ATOM 1549 O O . GLY A 1 191 ? 10.733 -9.058 -15.501 1.00 91.94 191 GLY A O 1
ATOM 1550 N N . PHE A 1 192 ? 9.709 -7.915 -17.147 1.00 92.12 192 PHE A N 1
ATOM 1551 C CA . PHE A 1 192 ? 8.377 -8.442 -16.834 1.00 92.12 192 PHE A CA 1
ATOM 1552 C C . PHE A 1 192 ? 8.246 -9.922 -17.163 1.00 92.12 192 PHE A C 1
ATOM 1554 O O . PHE A 1 192 ? 7.685 -10.655 -16.358 1.00 92.12 192 PHE A O 1
ATOM 1561 N N . ARG A 1 193 ? 8.819 -10.385 -18.280 1.00 91.31 193 ARG A N 1
ATOM 1562 C CA . ARG A 1 193 ? 8.793 -11.813 -18.627 1.00 91.31 193 ARG A CA 1
ATOM 1563 C C . ARG A 1 193 ? 9.555 -12.654 -17.604 1.00 91.31 193 ARG A C 1
ATOM 1565 O O . ARG A 1 193 ? 9.078 -13.697 -17.186 1.00 91.31 193 ARG A O 1
ATOM 1572 N N . ILE A 1 194 ? 10.702 -12.156 -17.143 1.00 92.06 194 ILE A N 1
ATOM 1573 C CA . ILE A 1 194 ? 11.488 -12.810 -16.087 1.00 92.06 194 ILE A CA 1
ATOM 1574 C C . ILE A 1 194 ? 10.696 -12.845 -14.774 1.00 92.06 194 ILE A C 1
ATOM 1576 O O . ILE A 1 194 ? 10.664 -13.870 -14.105 1.00 92.06 194 ILE A O 1
ATOM 1580 N N . ALA A 1 195 ? 10.044 -11.738 -14.406 1.00 90.75 195 ALA A N 1
ATOM 1581 C CA . ALA A 1 195 ? 9.229 -11.680 -13.196 1.00 90.75 195 ALA A CA 1
ATOM 1582 C C . ALA A 1 195 ? 8.002 -12.600 -13.275 1.00 90.75 195 ALA A C 1
ATOM 1584 O O . ALA A 1 195 ? 7.663 -13.220 -12.278 1.00 90.75 195 ALA A O 1
ATOM 1585 N N . PHE A 1 196 ? 7.365 -12.713 -14.441 1.00 92.06 196 PHE A N 1
ATOM 1586 C CA . PHE A 1 196 ? 6.240 -13.620 -14.655 1.00 92.06 196 PHE A CA 1
ATOM 1587 C C . PHE A 1 196 ? 6.663 -15.078 -14.452 1.00 92.06 196 PHE A C 1
ATOM 1589 O O . PHE A 1 196 ? 6.077 -15.764 -13.626 1.00 92.06 196 PHE A O 1
ATOM 1596 N N . ASN A 1 197 ? 7.767 -15.493 -15.080 1.00 90.81 197 ASN A N 1
ATOM 1597 C CA . ASN A 1 197 ? 8.337 -16.835 -14.913 1.00 90.81 197 ASN A CA 1
ATOM 1598 C C . ASN A 1 197 ? 8.836 -17.122 -13.485 1.00 90.81 197 ASN A C 1
ATOM 1600 O O . ASN A 1 197 ? 9.066 -18.268 -13.134 1.00 90.81 197 ASN A O 1
ATOM 1604 N N . MET A 1 198 ? 9.079 -16.091 -12.672 1.00 89.12 198 MET A N 1
ATOM 1605 C CA . MET A 1 198 ? 9.430 -16.265 -11.260 1.00 89.12 198 MET A CA 1
ATOM 1606 C C . MET A 1 198 ? 8.199 -16.584 -10.401 1.00 89.12 198 MET A C 1
ATOM 1608 O O . MET A 1 198 ? 8.347 -17.200 -9.348 1.00 89.12 198 MET A O 1
ATOM 1612 N N . PHE A 1 199 ? 7.015 -16.127 -10.816 1.00 89.56 199 PHE A N 1
ATOM 1613 C CA . PHE A 1 199 ? 5.755 -16.427 -10.138 1.00 89.56 199 PHE A CA 1
ATOM 1614 C C . PHE A 1 199 ? 5.116 -17.722 -10.640 1.00 89.56 199 PHE A C 1
ATOM 1616 O O . PHE A 1 199 ? 4.571 -18.445 -9.820 1.00 89.56 199 PHE A O 1
ATOM 1623 N N . ASP A 1 200 ? 5.201 -17.996 -11.940 1.00 93.62 200 ASP A N 1
ATOM 1624 C CA . ASP A 1 200 ? 4.736 -19.231 -12.579 1.00 93.62 200 ASP A CA 1
ATOM 1625 C C . ASP A 1 200 ? 5.654 -20.400 -12.178 1.00 93.62 200 ASP A C 1
ATOM 1627 O O . ASP A 1 200 ? 6.745 -20.581 -12.728 1.00 93.62 200 ASP A O 1
ATOM 1631 N N . THR A 1 201 ? 5.255 -21.139 -11.144 1.00 90.44 201 THR A N 1
ATOM 1632 C CA . THR A 1 201 ? 6.061 -22.227 -10.568 1.00 90.44 201 THR A CA 1
ATOM 1633 C C . THR A 1 201 ? 5.833 -23.563 -11.259 1.00 90.44 201 THR A C 1
ATOM 1635 O O . THR A 1 201 ? 6.722 -24.419 -11.228 1.00 90.44 201 THR A O 1
ATOM 1638 N N . ASP A 1 202 ? 4.667 -23.747 -11.876 1.00 90.75 202 ASP A N 1
ATOM 1639 C CA . ASP A 1 202 ? 4.282 -24.976 -12.567 1.00 90.75 202 ASP A CA 1
ATOM 1640 C C . ASP A 1 202 ? 4.542 -24.926 -14.087 1.00 90.75 202 ASP A C 1
ATOM 1642 O O . ASP A 1 202 ? 4.494 -25.960 -14.759 1.00 90.75 202 ASP A O 1
ATOM 1646 N N . GLY A 1 203 ? 4.898 -23.756 -14.624 1.00 91.81 203 GLY A N 1
ATOM 1647 C CA . GLY A 1 203 ? 5.264 -23.540 -16.022 1.00 91.81 203 GLY A CA 1
ATOM 1648 C C . GLY A 1 203 ? 4.063 -23.458 -16.962 1.00 91.81 203 GLY A C 1
ATOM 1649 O O . GLY A 1 203 ? 4.225 -23.614 -18.179 1.00 91.81 203 GLY A O 1
ATOM 1650 N N . ASN A 1 204 ? 2.855 -23.242 -16.436 1.00 93.44 204 ASN A N 1
ATOM 1651 C CA . ASN A 1 204 ? 1.623 -23.256 -17.224 1.00 93.44 204 ASN A CA 1
ATOM 1652 C C . ASN A 1 204 ? 1.357 -21.929 -17.977 1.00 93.44 204 ASN A C 1
ATOM 1654 O O . ASN A 1 204 ? 0.328 -21.784 -18.650 1.00 93.44 204 ASN A O 1
ATOM 1658 N N . SER A 1 205 ? 2.296 -20.974 -17.913 1.00 92.06 205 SER A N 1
ATOM 1659 C CA . SER A 1 205 ? 2.207 -19.628 -18.499 1.00 92.06 205 SER A CA 1
ATOM 1660 C C . SER A 1 205 ? 1.052 -18.784 -17.948 1.00 92.06 205 SER A C 1
ATOM 1662 O O . SER A 1 205 ? 0.572 -17.852 -18.608 1.00 92.06 205 SER A O 1
ATOM 1664 N N . ARG A 1 206 ? 0.599 -19.090 -16.734 1.00 92.56 206 ARG A N 1
ATOM 1665 C CA . ARG A 1 206 ? -0.366 -18.325 -15.941 1.00 92.56 206 ARG A CA 1
ATOM 1666 C C . ARG A 1 206 ? 0.210 -18.137 -14.541 1.00 92.56 206 ARG A C 1
ATOM 1668 O O . ARG A 1 206 ? 1.219 -18.718 -14.186 1.00 92.56 206 ARG A O 1
ATOM 1675 N N . VAL A 1 207 ? -0.401 -17.226 -13.791 1.00 93.12 207 VAL A N 1
ATOM 1676 C CA . VAL A 1 207 ? -0.070 -17.030 -12.381 1.00 93.12 207 VAL A CA 1
ATOM 1677 C C . VAL A 1 207 ? -1.365 -17.124 -11.609 1.00 93.12 207 VAL A C 1
ATOM 1679 O O . VAL A 1 207 ? -2.230 -16.244 -11.723 1.00 93.12 207 VAL A O 1
ATOM 1682 N N . ASP A 1 208 ? -1.497 -18.195 -10.842 1.00 92.81 208 ASP A N 1
ATOM 1683 C CA . ASP A 1 208 ? -2.664 -18.405 -10.006 1.00 92.81 208 ASP A CA 1
ATOM 1684 C C . ASP A 1 208 ? -2.586 -17.571 -8.724 1.00 92.81 208 ASP A C 1
ATOM 1686 O O . ASP A 1 208 ? -1.559 -17.003 -8.337 1.00 92.81 208 ASP A O 1
ATOM 1690 N N . LYS A 1 209 ? -3.722 -17.468 -8.030 1.00 91.44 209 LYS A N 1
ATOM 1691 C CA . LYS A 1 209 ? -3.822 -16.691 -6.791 1.00 91.44 209 LYS A CA 1
ATOM 1692 C C . LYS A 1 209 ? -2.783 -17.137 -5.761 1.00 91.44 209 LYS A C 1
ATOM 1694 O O . LYS A 1 209 ? -2.173 -16.285 -5.121 1.00 91.44 209 LYS A O 1
ATOM 1699 N N . ASP A 1 210 ? -2.604 -18.441 -5.584 1.00 90.00 210 ASP A N 1
ATOM 1700 C CA . ASP A 1 210 ? -1.717 -18.980 -4.553 1.00 90.00 210 ASP A CA 1
ATOM 1701 C C . ASP A 1 210 ? -0.240 -18.732 -4.886 1.00 90.00 210 ASP A C 1
ATOM 1703 O O . ASP A 1 210 ? 0.530 -18.357 -3.999 1.00 90.00 210 ASP A O 1
ATOM 1707 N N . GLU A 1 211 ? 0.124 -18.799 -6.167 1.00 90.31 211 GLU A N 1
ATOM 1708 C CA . GLU A 1 211 ? 1.452 -18.432 -6.666 1.00 90.31 211 GLU A CA 1
ATOM 1709 C C . GLU A 1 211 ? 1.745 -16.945 -6.457 1.00 90.31 211 GLU A C 1
ATOM 1711 O O . GLU A 1 211 ? 2.793 -16.568 -5.925 1.00 90.31 211 GLU A O 1
ATOM 1716 N N . PHE A 1 212 ? 0.778 -16.076 -6.769 1.00 89.06 212 PHE A N 1
ATOM 1717 C CA . PHE A 1 212 ? 0.921 -14.648 -6.502 1.00 89.06 212 PHE A CA 1
ATOM 1718 C C . PHE A 1 212 ? 1.076 -14.361 -5.002 1.00 89.06 212 PHE A C 1
ATOM 1720 O O . PHE A 1 212 ? 1.856 -13.493 -4.607 1.00 89.06 212 PHE A O 1
ATOM 1727 N N . LEU A 1 213 ? 0.370 -15.092 -4.133 1.00 87.31 213 LEU A N 1
ATOM 1728 C CA . LEU A 1 213 ? 0.417 -14.879 -2.684 1.00 87.31 213 LEU A CA 1
ATOM 1729 C C . LEU A 1 213 ? 1.793 -15.154 -2.060 1.00 87.31 213 LEU A C 1
ATOM 1731 O O . LEU A 1 213 ? 2.085 -14.581 -1.001 1.00 87.31 213 LEU A O 1
ATOM 1735 N N . VAL A 1 214 ? 2.670 -15.912 -2.730 1.00 83.56 214 VAL A N 1
ATOM 1736 C CA . VAL A 1 214 ? 4.084 -16.084 -2.343 1.00 83.56 214 VAL A CA 1
ATOM 1737 C C . VAL A 1 214 ? 4.801 -14.733 -2.234 1.00 83.56 214 VAL A C 1
ATOM 1739 O O . VAL A 1 214 ? 5.706 -14.568 -1.412 1.00 83.56 214 VAL A O 1
ATOM 1742 N N . ILE A 1 215 ? 4.345 -13.702 -2.953 1.00 80.12 215 ILE A N 1
ATOM 1743 C CA . ILE A 1 215 ? 4.911 -12.353 -2.859 1.00 80.12 215 ILE A CA 1
ATOM 1744 C C . ILE A 1 215 ? 4.885 -11.784 -1.437 1.00 80.12 215 ILE A C 1
ATOM 1746 O O . ILE A 1 215 ? 5.802 -11.067 -1.032 1.00 80.12 215 ILE A O 1
ATOM 1750 N N . ARG A 1 216 ? 3.858 -12.127 -0.649 1.00 79.44 216 ARG A N 1
ATOM 1751 C CA . ARG A 1 216 ? 3.733 -11.669 0.741 1.00 79.44 216 ARG A CA 1
ATOM 1752 C C . ARG A 1 216 ? 4.873 -12.210 1.591 1.00 79.44 216 ARG A C 1
ATOM 1754 O O . ARG A 1 216 ? 5.364 -11.514 2.475 1.00 79.44 216 ARG A O 1
ATOM 1761 N N . GLN A 1 217 ? 5.315 -13.422 1.274 1.00 74.69 217 GLN A N 1
ATOM 1762 C CA . GLN A 1 217 ? 6.441 -14.072 1.917 1.00 74.69 217 GLN A CA 1
ATOM 1763 C C . GLN A 1 217 ? 7.772 -13.464 1.481 1.00 74.69 217 GLN A C 1
ATOM 1765 O O . GLN A 1 217 ? 8.614 -13.175 2.325 1.00 74.69 217 GLN A O 1
ATOM 1770 N N . LEU A 1 218 ? 7.955 -13.235 0.180 1.00 74.50 218 LEU A N 1
ATOM 1771 C CA . LEU A 1 218 ? 9.210 -12.718 -0.369 1.00 74.50 218 LEU A CA 1
ATOM 1772 C C . LEU A 1 218 ? 9.470 -11.268 0.055 1.00 74.50 218 LEU A C 1
ATOM 1774 O O . LEU A 1 218 ? 10.556 -10.936 0.526 1.00 74.50 218 LEU A O 1
ATOM 1778 N N . LEU A 1 219 ? 8.463 -10.402 -0.068 1.00 70.62 219 LEU A N 1
ATOM 1779 C CA . LEU A 1 219 ? 8.598 -8.980 0.259 1.00 70.62 219 LEU A CA 1
ATOM 1780 C C . LEU A 1 219 ? 8.439 -8.721 1.761 1.00 70.62 219 LEU A C 1
ATOM 1782 O O . LEU A 1 219 ? 9.012 -7.765 2.282 1.00 70.62 219 LEU A O 1
ATOM 1786 N N . GLY A 1 220 ? 7.692 -9.574 2.466 1.00 64.12 220 GLY A N 1
ATOM 1787 C CA . GLY A 1 220 ? 7.575 -9.521 3.920 1.00 64.12 220 GLY A CA 1
ATOM 1788 C C . GLY A 1 220 ? 8.770 -10.143 4.650 1.00 64.12 220 GLY A C 1
ATOM 1789 O O . GLY A 1 220 ? 9.126 -9.680 5.731 1.00 64.12 220 GLY A O 1
ATOM 1790 N N . GLY A 1 221 ? 9.424 -11.157 4.077 1.00 61.97 221 GLY A N 1
ATOM 1791 C CA . GLY A 1 221 ? 10.462 -11.958 4.740 1.00 61.97 221 GLY A CA 1
ATOM 1792 C C . GLY A 1 221 ? 11.635 -11.146 5.295 1.00 61.97 221 GLY A C 1
ATOM 1793 O O . GLY A 1 221 ? 12.153 -11.478 6.357 1.00 61.97 221 GLY A O 1
ATOM 1794 N N . SER A 1 222 ? 11.966 -10.010 4.668 1.00 60.62 222 SER A N 1
ATOM 1795 C CA . SER A 1 222 ? 12.982 -9.061 5.155 1.00 60.62 222 SER A CA 1
ATOM 1796 C C . SER A 1 222 ? 12.697 -8.494 6.558 1.00 60.62 222 SER A C 1
ATOM 1798 O O . SER A 1 222 ? 13.592 -7.906 7.167 1.00 60.62 222 SER A O 1
ATOM 1800 N N . LEU A 1 223 ? 11.473 -8.625 7.081 1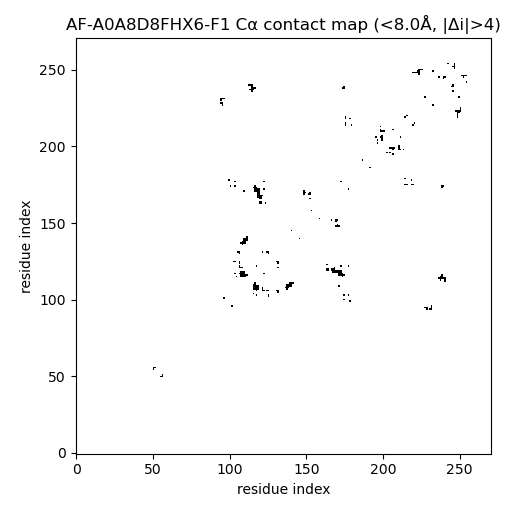.00 64.44 223 LEU A N 1
ATOM 1801 C CA . LEU A 1 223 ? 11.110 -8.169 8.426 1.00 64.44 223 LEU A CA 1
ATOM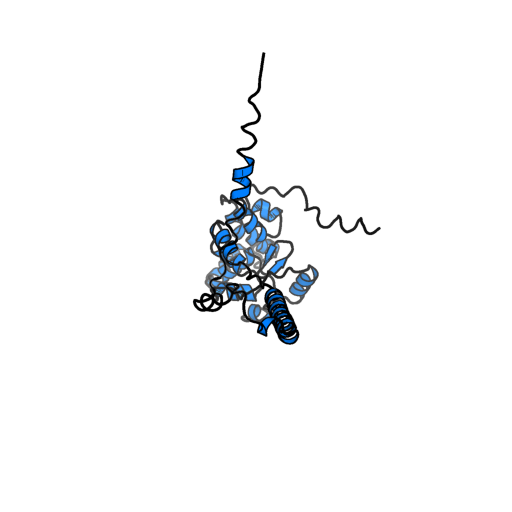 1802 C C . LEU A 1 223 ? 11.600 -9.111 9.536 1.00 64.44 223 LEU A C 1
ATOM 1804 O O . LEU A 1 223 ? 11.796 -8.658 10.664 1.00 64.44 223 LEU A O 1
ATOM 1808 N N . LYS A 1 224 ? 11.835 -10.391 9.218 1.00 63.84 224 LYS A N 1
ATOM 1809 C CA . LYS A 1 224 ? 12.107 -11.449 10.202 1.00 63.84 224 LYS A CA 1
ATOM 1810 C C . LYS A 1 224 ? 13.475 -11.324 10.875 1.00 63.84 224 LYS A C 1
ATOM 1812 O O . LYS A 1 224 ? 13.604 -11.661 12.051 1.00 63.84 224 LYS A O 1
ATOM 1817 N N . ASP A 1 225 ? 14.464 -10.806 10.154 1.00 65.56 225 ASP A N 1
ATOM 1818 C CA . ASP A 1 225 ? 15.861 -10.751 10.607 1.00 65.56 225 ASP A CA 1
ATOM 1819 C C . ASP A 1 225 ? 16.222 -9.440 11.319 1.00 65.56 225 ASP A C 1
ATOM 1821 O O . ASP A 1 225 ? 17.364 -9.238 11.731 1.00 65.56 225 ASP A O 1
ATOM 1825 N N . ARG A 1 226 ? 15.252 -8.535 11.494 1.00 72.81 226 ARG A N 1
ATOM 1826 C CA . ARG A 1 226 ? 15.469 -7.243 12.152 1.00 72.81 226 ARG A CA 1
ATOM 1827 C C . ARG A 1 226 ? 15.308 -7.387 13.663 1.00 72.81 226 ARG A C 1
ATOM 1829 O O . ARG A 1 226 ? 14.320 -7.947 14.135 1.00 72.81 226 ARG A O 1
ATOM 1836 N N . ASP A 1 227 ? 16.246 -6.821 14.416 1.00 71.62 227 ASP A N 1
ATOM 1837 C CA . ASP A 1 227 ? 16.052 -6.582 15.845 1.00 71.62 227 ASP A CA 1
ATOM 1838 C C . ASP A 1 227 ? 15.161 -5.344 16.021 1.00 71.62 227 ASP A C 1
ATOM 1840 O O . ASP A 1 227 ? 15.527 -4.224 15.644 1.00 71.62 227 ASP A O 1
ATOM 1844 N N . LEU A 1 228 ? 13.931 -5.570 16.478 1.00 75.50 228 LEU A N 1
ATOM 1845 C CA . LEU A 1 228 ? 12.864 -4.575 16.480 1.00 75.50 228 LEU A CA 1
ATOM 1846 C C . LEU A 1 228 ? 12.469 -4.237 17.913 1.00 75.50 228 LEU A C 1
ATOM 1848 O O . LEU A 1 228 ? 12.013 -5.101 18.661 1.00 75.50 228 LEU A O 1
ATOM 1852 N N . ASP A 1 229 ? 12.550 -2.949 18.249 1.00 81.69 229 ASP A N 1
ATOM 1853 C CA . ASP A 1 229 ? 12.002 -2.424 19.498 1.00 81.69 229 ASP A CA 1
ATOM 1854 C C . ASP A 1 229 ? 10.478 -2.659 19.537 1.00 81.69 229 ASP A C 1
ATOM 1856 O O . ASP A 1 229 ? 9.813 -2.671 18.495 1.00 81.69 229 ASP A O 1
ATOM 1860 N N . GLU A 1 230 ? 9.890 -2.781 20.728 1.00 80.50 230 GLU A N 1
ATOM 1861 C CA . GLU A 1 230 ? 8.468 -3.137 20.881 1.00 80.50 230 GLU A CA 1
ATOM 1862 C C . GLU A 1 230 ? 7.519 -2.144 20.181 1.00 80.50 230 GLU A C 1
ATOM 1864 O O . GLU A 1 230 ? 6.536 -2.534 19.547 1.00 80.50 230 GLU A O 1
ATOM 1869 N N . ALA A 1 231 ? 7.857 -0.851 20.197 1.00 79.38 231 ALA A N 1
ATOM 1870 C CA . ALA A 1 231 ? 7.118 0.176 19.461 1.00 79.38 231 ALA A CA 1
ATOM 1871 C C . ALA A 1 231 ? 7.158 -0.049 17.936 1.00 79.38 231 ALA A C 1
ATOM 1873 O O . ALA A 1 231 ? 6.139 0.092 17.256 1.00 79.38 231 ALA A O 1
ATOM 1874 N N . THR A 1 232 ? 8.315 -0.456 17.403 1.00 80.75 232 THR A N 1
ATOM 1875 C CA . THR A 1 232 ? 8.500 -0.780 15.980 1.00 80.75 232 THR A CA 1
ATOM 1876 C C . THR A 1 232 ? 7.743 -2.040 15.601 1.00 80.75 232 THR A C 1
ATOM 1878 O O . THR A 1 232 ? 7.046 -2.049 14.586 1.00 80.75 232 THR A O 1
ATOM 1881 N N . ARG A 1 233 ? 7.784 -3.072 16.450 1.00 79.44 233 ARG A N 1
ATOM 1882 C CA . ARG A 1 233 ? 6.985 -4.286 16.267 1.00 79.44 233 ARG A CA 1
ATOM 1883 C C . ARG A 1 233 ? 5.494 -3.948 16.188 1.00 79.44 233 ARG A C 1
ATOM 1885 O O . ARG A 1 233 ? 4.829 -4.359 15.240 1.00 79.44 233 ARG A O 1
ATOM 1892 N N . LYS A 1 234 ? 4.982 -3.138 17.118 1.00 81.31 234 LYS A N 1
ATOM 1893 C CA . LYS A 1 234 ? 3.574 -2.709 17.133 1.00 81.31 234 LYS A CA 1
ATOM 1894 C C . LYS A 1 234 ? 3.171 -1.921 15.884 1.00 81.31 234 LYS A C 1
ATOM 1896 O O . LYS A 1 234 ? 2.068 -2.117 15.376 1.00 81.31 234 LYS A O 1
ATOM 1901 N N . ALA A 1 235 ? 4.045 -1.053 15.379 1.00 82.19 235 ALA A N 1
ATOM 1902 C CA . ALA A 1 235 ? 3.797 -0.324 14.138 1.00 82.19 235 ALA A CA 1
ATOM 1903 C C . ALA A 1 235 ? 3.748 -1.263 12.919 1.00 82.19 235 ALA A C 1
ATOM 1905 O O . ALA A 1 235 ? 2.837 -1.153 12.100 1.00 82.19 235 ALA A O 1
ATOM 1906 N N . LEU A 1 236 ? 4.675 -2.222 12.832 1.00 82.56 236 LEU A N 1
ATOM 1907 C CA . LEU A 1 236 ?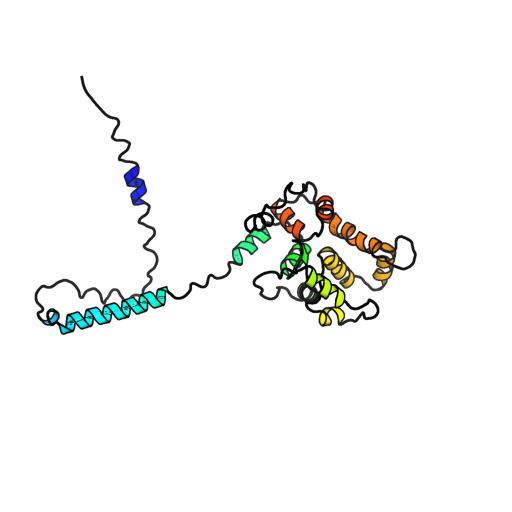 4.728 -3.204 11.743 1.00 82.56 236 LEU A CA 1
ATOM 1908 C C . LEU A 1 236 ? 3.556 -4.189 11.768 1.00 82.56 236 LEU A C 1
ATOM 1910 O O . LEU A 1 236 ? 3.097 -4.599 10.705 1.00 82.56 236 LEU A O 1
ATOM 1914 N N . LEU A 1 237 ? 3.021 -4.525 12.946 1.00 81.94 237 LEU A N 1
ATOM 1915 C CA . LEU A 1 237 ? 1.824 -5.367 13.062 1.00 81.94 237 LEU A CA 1
ATOM 1916 C C . LEU A 1 237 ? 0.629 -4.787 12.301 1.00 81.94 237 LEU A C 1
ATOM 1918 O O . LEU A 1 237 ? -0.121 -5.540 11.695 1.00 81.94 237 LEU A O 1
ATOM 1922 N N . ARG A 1 238 ? 0.491 -3.457 12.255 1.00 84.12 238 ARG A N 1
ATOM 1923 C CA . ARG A 1 238 ? -0.585 -2.798 11.497 1.00 84.12 238 ARG A CA 1
ATOM 1924 C C . ARG A 1 238 ? -0.432 -2.925 9.982 1.00 84.12 238 ARG A C 1
ATOM 1926 O O . ARG A 1 238 ? -1.380 -2.642 9.262 1.00 84.12 238 ARG A O 1
ATOM 1933 N N . LEU A 1 239 ? 0.737 -3.321 9.477 1.00 84.81 239 LEU A N 1
ATOM 1934 C CA . LEU A 1 239 ? 0.962 -3.536 8.043 1.00 84.81 239 LEU A CA 1
ATOM 1935 C C . LEU A 1 239 ? 0.510 -4.923 7.576 1.00 84.81 239 LEU A C 1
ATOM 1937 O O . LEU A 1 239 ? 0.431 -5.157 6.369 1.00 84.81 239 LEU A O 1
ATOM 1941 N N . VAL A 1 240 ? 0.223 -5.837 8.506 1.00 79.44 240 VAL A N 1
ATOM 1942 C CA . VAL A 1 240 ? 0.032 -7.264 8.241 1.00 79.44 240 VAL A CA 1
ATOM 1943 C C . VAL A 1 240 ? -1.371 -7.706 8.662 1.00 79.44 240 VAL A C 1
ATOM 1945 O O . VAL A 1 240 ? -1.850 -7.329 9.723 1.00 79.44 240 VAL A O 1
ATOM 1948 N N . SER A 1 241 ? -2.017 -8.528 7.829 1.00 70.81 241 SER A N 1
ATOM 1949 C CA . SER A 1 241 ? -3.420 -8.946 8.011 1.00 70.81 241 SER A CA 1
ATOM 1950 C C . SER A 1 241 ? -3.619 -9.997 9.097 1.00 70.81 241 SER A C 1
ATOM 1952 O O . SER A 1 241 ? -4.564 -9.947 9.871 1.00 70.81 241 SER A O 1
ATOM 1954 N N . THR A 1 242 ? -2.750 -11.008 9.124 1.00 70.00 242 THR A N 1
ATOM 1955 C CA . THR A 1 242 ? -3.001 -12.241 9.872 1.00 70.00 242 THR A CA 1
ATOM 1956 C C . THR A 1 242 ? -1.988 -12.380 10.992 1.00 70.00 242 THR A C 1
ATOM 1958 O O . THR A 1 242 ? -0.794 -12.176 10.782 1.00 70.00 242 THR A O 1
ATOM 1961 N N . THR A 1 243 ? -2.424 -12.848 12.159 1.00 65.38 243 THR A N 1
ATOM 1962 C CA . THR A 1 243 ? -1.530 -13.223 13.269 1.00 65.38 243 THR A CA 1
ATOM 1963 C C . THR A 1 243 ? -0.490 -14.269 12.855 1.00 65.38 243 THR A C 1
ATOM 1965 O O . THR A 1 243 ? 0.639 -14.231 13.334 1.00 65.38 243 THR A O 1
ATOM 1968 N N . ALA A 1 244 ? -0.829 -15.167 11.923 1.00 63.28 244 ALA A N 1
ATOM 1969 C CA . ALA A 1 244 ? 0.098 -16.124 11.322 1.00 63.28 244 ALA A CA 1
ATOM 1970 C C . ALA A 1 244 ? 1.189 -15.436 10.486 1.00 63.28 244 ALA A C 1
ATOM 1972 O O . ALA A 1 244 ? 2.369 -15.737 10.652 1.00 63.28 244 ALA A O 1
ATOM 1973 N N . GLN A 1 245 ? 0.807 -14.463 9.651 1.00 65.25 245 GLN A N 1
ATOM 1974 C CA . GLN A 1 245 ? 1.761 -13.640 8.905 1.00 65.25 245 GLN A CA 1
ATOM 1975 C C . GLN A 1 245 ? 2.618 -12.824 9.879 1.00 65.25 245 GLN A C 1
ATOM 1977 O O . GLN A 1 245 ? 3.831 -12.817 9.752 1.00 65.25 245 GLN A O 1
ATOM 1982 N N . ALA A 1 246 ? 2.034 -12.224 10.918 1.00 69.12 246 ALA A N 1
ATOM 1983 C CA . ALA A 1 246 ? 2.782 -11.502 11.946 1.00 69.12 246 ALA A CA 1
ATOM 1984 C C . ALA A 1 246 ? 3.783 -12.402 12.690 1.00 69.12 246 ALA A C 1
ATOM 1986 O O . ALA A 1 246 ? 4.934 -12.020 12.868 1.00 69.12 246 ALA A O 1
ATOM 1987 N N . LYS A 1 247 ? 3.377 -13.617 13.077 1.00 67.44 247 LYS A N 1
ATOM 1988 C CA . LYS A 1 247 ? 4.245 -14.608 13.734 1.00 67.44 247 LYS A CA 1
ATOM 1989 C C . LYS A 1 247 ? 5.377 -15.076 12.820 1.00 67.44 247 LYS A C 1
ATOM 1991 O O . LYS A 1 247 ? 6.470 -15.359 13.301 1.00 67.44 247 LYS A O 1
ATOM 1996 N N . PHE A 1 248 ? 5.114 -15.161 11.519 1.00 65.75 248 PHE A N 1
ATOM 1997 C CA . PHE A 1 248 ? 6.128 -15.493 10.529 1.00 65.75 248 PHE A CA 1
ATOM 1998 C C . PHE A 1 248 ? 7.109 -14.329 10.292 1.00 65.75 248 PHE A C 1
ATOM 2000 O O . PHE A 1 248 ? 8.320 -14.542 10.234 1.00 65.75 248 PHE A O 1
ATOM 2007 N N . LEU A 1 249 ? 6.586 -13.106 10.181 1.00 65.69 249 LEU A N 1
ATOM 2008 C CA . LEU A 1 249 ? 7.320 -11.900 9.793 1.00 65.69 249 LEU A CA 1
ATOM 2009 C C . LEU A 1 249 ? 8.059 -11.227 10.956 1.00 65.69 249 LEU A C 1
ATOM 2011 O O . LEU A 1 249 ? 9.010 -10.493 10.716 1.00 65.69 249 LEU A O 1
ATOM 2015 N N . LEU A 1 250 ? 7.639 -11.448 12.204 1.00 68.94 250 LEU A N 1
ATOM 2016 C CA . LEU A 1 250 ? 8.206 -10.802 13.389 1.00 68.94 250 LEU A CA 1
ATOM 2017 C C . LEU A 1 250 ? 8.783 -11.858 14.334 1.00 68.94 250 LEU A C 1
ATOM 2019 O O . LEU A 1 250 ? 8.057 -12.559 15.047 1.00 68.94 250 LEU A O 1
ATOM 2023 N N . ARG A 1 251 ? 10.116 -11.947 14.384 1.00 65.94 251 ARG A N 1
ATOM 2024 C CA . ARG A 1 251 ? 10.825 -12.840 15.309 1.00 65.94 251 ARG A CA 1
ATOM 2025 C C . ARG A 1 251 ? 10.440 -12.513 16.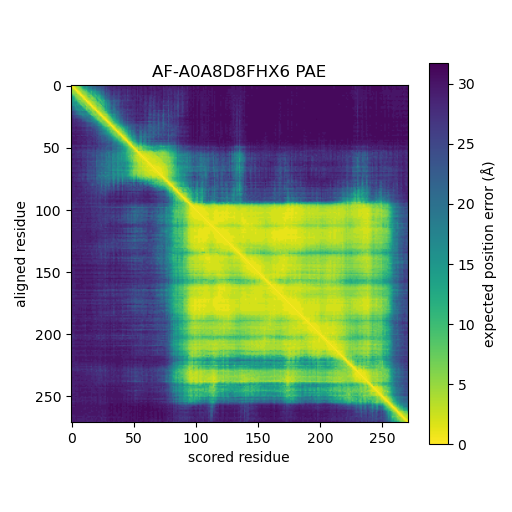758 1.00 65.94 251 ARG A C 1
ATOM 2027 O O . ARG A 1 251 ? 10.467 -11.357 17.177 1.00 65.94 251 ARG A O 1
ATOM 2034 N N . GLY A 1 252 ? 10.054 -13.538 17.521 1.00 62.28 252 GLY A N 1
ATOM 2035 C CA . GLY A 1 252 ? 9.672 -13.407 18.933 1.00 62.28 252 GLY A CA 1
ATOM 2036 C C . GLY A 1 252 ? 8.246 -12.906 19.197 1.00 62.28 252 GLY A C 1
ATOM 2037 O O . GLY A 1 252 ? 7.889 -12.730 20.360 1.00 62.28 252 GLY A O 1
ATOM 2038 N N . TYR A 1 253 ? 7.410 -12.706 18.169 1.00 62.28 253 TYR A N 1
ATOM 2039 C CA . TYR A 1 253 ? 6.005 -12.347 18.378 1.00 62.28 253 TYR A CA 1
ATOM 2040 C C . TYR A 1 253 ? 5.233 -13.498 19.048 1.00 62.28 253 TYR A C 1
ATOM 2042 O O . TYR A 1 253 ? 5.074 -14.583 18.477 1.00 62.28 253 TYR A O 1
ATOM 2050 N N . ARG A 1 254 ? 4.727 -13.256 20.263 1.00 62.22 254 ARG A N 1
ATOM 2051 C CA . ARG A 1 254 ? 3.680 -14.077 20.882 1.00 62.22 254 ARG A CA 1
ATOM 2052 C C . ARG A 1 254 ? 2.344 -13.356 20.710 1.00 62.22 254 ARG A C 1
ATOM 2054 O O . ARG A 1 254 ? 2.262 -12.190 21.087 1.00 62.22 254 ARG A O 1
ATOM 2061 N N . PRO A 1 255 ? 1.304 -14.022 20.180 1.00 61.31 255 PRO A N 1
ATOM 2062 C CA . PRO A 1 255 ? -0.032 -13.449 20.208 1.00 61.31 255 PRO A CA 1
ATOM 2063 C C . PRO A 1 255 ? -0.442 -13.219 21.668 1.00 61.31 255 PRO A C 1
ATOM 2065 O O . PRO A 1 255 ? -0.246 -14.095 22.516 1.00 61.31 255 PRO A O 1
ATOM 2068 N N . GLU A 1 256 ? -0.989 -12.040 21.952 1.00 59.62 256 GLU A N 1
ATOM 2069 C CA . GLU A 1 256 ? -1.642 -11.730 23.226 1.00 59.62 256 GLU A CA 1
ATOM 2070 C C . GLU A 1 256 ? -2.702 -12.804 23.516 1.00 59.62 256 GLU A C 1
ATOM 2072 O O . GLU A 1 256 ? -3.601 -13.048 22.708 1.00 59.62 256 GLU A O 1
ATOM 2077 N N . LYS A 1 257 ? -2.582 -13.489 24.659 1.00 50.94 257 LYS A N 1
ATOM 2078 C CA . LYS A 1 257 ? -3.491 -14.568 25.076 1.00 50.94 257 LYS A CA 1
ATOM 2079 C C . LYS A 1 257 ? -4.805 -14.011 25.639 1.00 50.94 257 LYS A C 1
ATOM 2081 O O . LYS A 1 257 ? -5.228 -14.466 26.683 1.00 50.94 257 LYS A O 1
ATOM 2086 N N . THR A 1 258 ? -5.454 -13.052 24.988 1.00 42.84 258 THR A N 1
ATOM 2087 C CA . THR A 1 258 ? -6.864 -12.697 25.243 1.00 42.84 258 THR A CA 1
ATOM 2088 C C . THR A 1 258 ? -7.312 -11.613 24.264 1.00 42.84 258 THR A C 1
ATOM 2090 O O . THR A 1 258 ? -6.607 -10.613 24.131 1.00 42.84 258 THR A O 1
ATOM 2093 N N . PRO A 1 259 ? -8.497 -11.719 23.632 1.00 44.22 259 PRO A N 1
ATOM 2094 C CA . PRO A 1 259 ? -9.129 -10.540 23.055 1.00 44.22 259 PRO A CA 1
ATOM 2095 C C . PRO A 1 259 ? -9.445 -9.536 24.183 1.00 44.22 259 PRO A C 1
ATOM 2097 O O . PRO A 1 259 ? -9.858 -9.962 25.269 1.00 44.22 259 PRO A O 1
ATOM 2100 N N . PRO A 1 260 ? -9.276 -8.217 23.971 1.00 39.81 260 PRO A N 1
ATOM 2101 C CA . PRO A 1 260 ? -9.712 -7.223 24.943 1.00 39.81 260 PRO A CA 1
ATOM 2102 C C . PRO A 1 260 ? -11.205 -7.417 25.239 1.00 39.81 260 PRO A C 1
ATOM 2104 O O . PRO A 1 260 ? -12.019 -7.581 24.330 1.00 39.81 260 PRO A O 1
ATOM 2107 N N . LYS A 1 261 ? -11.566 -7.402 26.527 1.00 47.78 261 LYS A N 1
ATOM 2108 C CA . LYS A 1 261 ? -12.929 -7.593 27.062 1.00 47.78 261 LYS A CA 1
ATOM 2109 C C . LYS A 1 261 ? -13.934 -6.489 26.669 1.00 47.78 261 LYS A C 1
ATOM 2111 O O . LYS A 1 261 ? -14.924 -6.288 27.361 1.00 47.78 261 LYS A O 1
ATOM 2116 N N . SER A 1 262 ? -13.743 -5.775 25.567 1.00 50.62 262 SER A N 1
ATOM 2117 C CA . SER A 1 262 ? -14.654 -4.727 25.104 1.00 50.62 262 SER A CA 1
ATOM 2118 C C . SER A 1 262 ? -15.377 -5.188 23.841 1.00 50.62 262 SER A C 1
ATOM 2120 O O . SER A 1 262 ? -14.973 -4.820 22.746 1.00 50.62 262 SER A O 1
ATOM 2122 N N . LEU A 1 263 ? -16.385 -6.053 24.010 1.00 47.88 263 LEU A N 1
ATOM 2123 C CA . LEU A 1 263 ? -17.504 -6.301 23.071 1.00 47.88 263 LEU A CA 1
ATOM 2124 C C . LEU A 1 263 ? -18.445 -7.423 23.555 1.00 47.88 263 LEU A C 1
ATOM 2126 O O . LEU A 1 263 ? -19.547 -7.550 23.034 1.00 47.88 263 LEU A O 1
ATOM 2130 N N . LYS A 1 264 ? -18.060 -8.205 24.577 1.00 37.50 264 LYS A N 1
ATOM 2131 C CA . LYS A 1 264 ? -18.953 -9.195 25.213 1.00 37.50 264 LYS A CA 1
ATOM 2132 C C . LYS A 1 264 ? -19.740 -8.661 26.417 1.00 37.50 264 LYS A C 1
ATOM 2134 O O . LYS A 1 264 ? -20.795 -9.197 26.706 1.00 37.50 264 LYS A O 1
ATOM 2139 N N . ALA A 1 265 ? -19.291 -7.581 27.060 1.00 40.72 265 ALA A N 1
ATOM 2140 C CA . ALA A 1 265 ? -19.955 -7.037 28.250 1.00 40.72 265 ALA A CA 1
ATOM 2141 C C . ALA A 1 265 ? -21.209 -6.185 27.957 1.00 40.72 265 ALA A C 1
ATOM 2143 O O . ALA A 1 265 ? -21.973 -5.917 28.863 1.00 40.72 265 ALA A O 1
ATOM 2144 N N . VAL A 1 266 ? -21.460 -5.774 26.707 1.00 44.72 266 VAL A N 1
ATOM 2145 C CA . VAL A 1 266 ? -22.629 -4.924 26.379 1.00 44.72 266 VAL A CA 1
ATOM 2146 C C . VAL A 1 266 ? -23.866 -5.752 25.992 1.00 44.72 266 VAL A C 1
ATOM 2148 O O . VAL A 1 266 ? -24.961 -5.214 25.890 1.00 44.72 266 VAL A O 1
ATOM 2151 N N . LYS A 1 267 ? -23.725 -7.068 25.777 1.00 45.00 267 LYS A N 1
ATOM 2152 C CA . LYS A 1 267 ? -24.851 -7.938 25.392 1.00 45.00 267 LYS A CA 1
ATOM 2153 C C . LYS A 1 267 ? -25.499 -8.704 26.546 1.00 45.00 267 LYS A C 1
ATOM 2155 O O . LYS A 1 267 ? -26.556 -9.278 26.314 1.00 45.00 267 LYS A O 1
ATOM 2160 N N . GLU A 1 268 ? -24.912 -8.710 27.741 1.00 48.34 268 GLU A N 1
ATOM 2161 C CA . GLU A 1 268 ? -25.485 -9.427 28.894 1.00 48.34 268 GLU A CA 1
ATOM 2162 C C . GLU A 1 268 ? -26.210 -8.528 29.903 1.00 48.34 268 GLU A C 1
ATOM 2164 O O . GLU A 1 268 ? -27.001 -9.041 30.680 1.00 48.34 268 GLU A O 1
ATOM 2169 N N . ASP A 1 269 ? -26.082 -7.201 29.804 1.00 45.22 269 ASP A N 1
ATOM 2170 C CA . ASP A 1 269 ? -26.825 -6.254 30.657 1.00 45.22 269 ASP A CA 1
ATOM 2171 C C . ASP A 1 269 ? -28.170 -5.805 30.040 1.00 45.22 269 ASP A C 1
ATOM 2173 O O . ASP A 1 269 ? -28.754 -4.802 30.447 1.00 45.22 269 ASP A O 1
ATOM 2177 N N . LEU A 1 270 ? -28.663 -6.512 29.016 1.00 50.06 270 LEU A N 1
ATOM 2178 C CA . LEU A 1 270 ? -29.895 -6.163 28.290 1.00 50.06 270 LEU A CA 1
ATOM 2179 C C . LEU A 1 270 ? -30.826 -7.361 28.054 1.00 50.06 270 LEU A C 1
ATOM 2181 O O . LEU A 1 270 ? -31.572 -7.393 27.072 1.00 50.06 270 LEU A O 1
ATOM 2185 N N . LYS A 1 271 ? -30.799 -8.340 28.961 1.00 41.59 271 LYS A N 1
ATOM 2186 C CA . LYS A 1 271 ? -31.795 -9.411 29.025 1.00 41.59 271 LYS A CA 1
ATOM 2187 C C . LYS A 1 271 ? -32.350 -9.574 30.428 1.00 41.59 271 LYS A C 1
ATOM 2189 O O . LYS A 1 271 ? -31.538 -9.540 31.374 1.00 41.59 271 LYS A O 1
#

Solvent-accessible surface area (backbone atoms only — not comparable to full-atom values): 17054 Å² total; per-residue (Å²): 134,90,78,91,90,84,73,73,74,72,65,67,61,60,60,62,63,64,65,69,76,71,79,83,80,84,85,85,75,91,66,67,92,72,66,76,72,73,68,77,76,74,70,92,68,97,80,65,84,72,72,72,42,69,67,56,51,52,51,53,52,52,54,51,49,54,52,51,51,51,52,52,58,62,66,64,53,80,82,77,76,75,80,71,62,71,63,54,61,58,51,60,68,72,37,88,62,53,73,66,55,49,49,46,62,68,35,33,46,34,31,46,90,76,17,46,22,19,23,43,40,33,50,54,43,62,73,74,42,96,68,69,81,93,70,93,70,63,48,75,57,51,73,67,57,54,49,51,31,56,73,67,51,76,60,78,93,68,73,51,102,53,49,49,76,72,40,28,76,52,40,78,38,44,54,58,53,49,56,49,54,55,51,57,76,73,50,55,80,78,49,50,62,57,53,49,58,69,40,23,81,86,69,79,86,54,71,53,72,72,45,54,53,48,48,51,52,66,68,39,47,74,47,32,83,54,92,65,56,70,70,33,47,57,59,54,48,28,53,40,84,43,72,66,55,39,46,67,29,32,69,88,59,71,81,76,96,62,80,78,82,82,74,70,69,76,71,66,82,75,118

Radius of gyration: 34.02 Å; Cα contacts (8 Å, |Δi|>4): 168; chains: 1; bounding box: 48×89×108 Å

Secondary structure (DSSP, 8-state):
-----SSSSSSTTHHHHHSSSSSSS-------TTSSSSSTT----S--GGGGSHHHHHHHHHHHHHHHHHHHHHHTS---PPP-HHHHHHHHHHS---HHHHHHHHH--EEETTEEEB-HHHHHHHHH-SSPPP-SSPEEPPHHHHHHHHHHSPPGGG--TTHHHHHTTS--B-HHHHHHHHHHHH--HHHHHHHHHHH-SS-SSS--HHHHHHHHHHHHGGGTTS---HHHHHHHHTT-S-HHHHHHHSTTPPPPSS--SSSSTTSSTT-

InterPro domains:
  IPR002048 EF-hand domain [PS50222] (187-222)
  IPR011992 EF-hand domain pair [SSF47473] (131-234)
  IPR039800 Calcium uptake protein 1/2/3 [PTHR12294] (87-220)

Nearest PDB structures (foldseek):
  6agi-assembly1_B  TM=8.272E-01  e=7.050E-13  Homo sapiens
  6agj-assembly1_B-2  TM=9.080E-01  e=7.677E-10  Homo sapiens
  6agj-assembly1_A  TM=8.585E-01  e=2.560E-10  Homo sapiens
  6lb7-assembly2_D  TM=8.139E-01  e=1.230E-08  Homo sapiens
  6lb8-assembly1_B  TM=7.343E-01  e=1.241E-07  Homo sapiens

Foldseek 3Di:
DDDDDDPPVVVVVVVVVVVVPPPPPPPDDPPDPPVVPPPVPPPDPPDDPPCPDPVNVVVVVVVVVVVVVVVVVVVPPDPDDDDCPPVVVVVLVPFPDDPLLSLQVQLFQAAEPLATWRALQSLVCSVVPPHHDDDDHHHYDDPVLQVQLVVPQDDPVPDDPCNSVVCNRSHTAASLNSVVVVVVVPDDPVVVVVVQVQLCPVPPSDHDPVSVCCSLCVVLQVQDPDPGDPSNLSSVVNRDDDPVSSPNRHPPDDPDPDDPPPPVVVVPVPD

pLDDT: mean 73.9, std 20.61, range [28.86, 98.06]